Protein AF-0000000086845047 (afdb_homodimer)

Foldseek 3Di:
DDDDDLLVVLLCLLQVLLLVLLVVLLCCLPPVLVVLVVVLLQSLQSVLVVCVVCVVPSLVSLLSNLVSLVVNLVVQVVVVHDSVLSNQLSCLSNVLVVLCVPVVVVLSVLSNVVNVPSPDPPSSVCNVVSSNVNSVSSNVSSCSSVVSNVSSVVSVVRRD/DDDDDLLVVLLCLLQVLLLVLLVVLLCCLPPVLVVLVVVLLQSLQSVLVVCVVCVVPSLVSLLSNLVSLVVNLVVQVVVVHDSVLSNQLSCLSNVLVVLCVPVVVVLSVLSNVCNVPSPDPPSSVCNVVSSNVNSVSSNVSSCSSVVSNVSSVVSVVRRD

Organism: NCBI:txid72228

Radius of gyration: 20.81 Å; Cα contacts (8 Å, |Δi|>4): 484; chains: 2; bounding box: 44×62×43 Å

Secondary structure (DSSP, 8-state):
----SHHHHHHHHHHHHHHHHHHHHHHIIIIIHHHHHTSGGGHHHHHHHHHHHHHHHHHHHHHHHHHHHHHHHHHHHHTT---HHHHHHHHHHHTHHHHHHHHSHHHHHHHHHHHHTTT-GGGGGGHHHHHHHHHHHHHHHHHHHHHHHHHHHHHHHHH-/----SHHHHHHHHHHHHHHHHHHHHHHIIIIIHHHHHTSGGGHHHHHHHHHHHHHHHHHHHHHHHHHHHHHHHHHHHHTT---HHHHHHHHHHHTHHHHHHHHSHHHHHHHHHHHH-TTSGGGGGGHHHHHHHHHHHHHHHHHHHHHHHHHHHHHHHHH-

Sequence (320 aa):
MQFSGAPLIAVATGIVGSAWVSGALVSFSVVSVPAAKAVPQTTAQVWSELYARGSNMMPKVASVVALSYAYVAYSVSARGGSWAGFAAASASVLSIIPFTLTCMSSTNAALHKAAASASDAPHAASVPDLIDTWSRMNLARGLLPLVGTILGFSAFLNNAMQFSGAPLIAVATGIVGSAWVSGALVSFSVVSVPAAKAVPQTTAQVWSELYARGSNMMPKVASVVALSYAYVAYSVSARGGSWAGFAAASASVLSIIPFTLTCMSSTNAALHKAAASASDAPHAASVPDLIDTWSRMNLARGLLPLVGTILGFSAFLNNA

Solvent-accessible surface area (backbone atoms only — not comparable to full-atom values): 14800 Å² total; per-residue (Å²): 83,85,71,55,69,68,50,34,52,22,46,49,42,20,30,41,40,20,16,16,51,14,20,27,40,33,34,41,37,73,26,44,48,53,13,27,55,74,42,66,92,44,21,42,46,31,47,49,40,28,48,53,46,42,65,62,46,50,57,57,55,32,46,55,23,18,50,25,18,41,49,32,16,50,56,33,41,75,73,71,45,74,22,64,36,21,42,52,14,16,51,32,29,45,41,45,55,60,45,43,69,62,76,37,39,67,60,50,52,54,42,48,52,45,32,72,41,75,79,62,72,81,55,63,76,49,44,65,59,51,49,50,52,47,30,53,54,40,36,57,46,16,44,33,15,38,51,13,20,54,32,29,49,51,28,48,59,74,36,80,82,86,70,55,69,67,49,36,52,22,46,49,42,21,30,42,40,21,15,16,51,14,20,28,41,31,34,40,36,72,26,45,47,54,13,27,54,75,43,67,94,44,22,43,45,31,46,49,40,29,48,55,45,42,66,62,46,50,56,57,55,30,46,56,24,18,50,25,17,42,50,34,16,52,56,32,42,75,71,72,46,74,22,65,37,22,42,52,13,16,50,33,29,45,40,45,55,60,45,45,68,61,78,37,40,66,60,51,52,54,42,48,52,44,33,73,38,74,80,64,74,80,55,64,76,48,45,65,58,50,50,50,50,47,29,54,52,40,35,55,46,17,43,33,15,37,51,14,19,54,33,30,48,50,27,48,58,73,37,80

Nearest PDB structures (foldseek):
  8gl3-assembly1_A  TM=3.375E-01  e=2.628E+00  synthetic construct
  8k8j-assembly1_R  TM=4.129E-01  e=6.407E+00  Escherichia coli
  8gl3-assembly1_A  TM=3.374E-01  e=2.543E+00  synthetic construct
  8wu1-assembly1_R  TM=4.184E-01  e=6.790E+00  Homo sapiens

pLDDT: mean 94.83, std 9.66, range [47.97, 98.94]

Structure (mmCIF, N/CA/C/O backbone):
data_AF-0000000086845047-model_v1
#
loop_
_entity.id
_entity.type
_entity.pdbx_description
1 polymer 'Noranthrone monooxygenase'
#
loop_
_atom_site.group_PDB
_atom_site.id
_atom_site.type_symbol
_atom_site.label_atom_id
_atom_site.label_alt_id
_atom_site.label_comp_id
_atom_site.label_asym_id
_atom_site.label_entity_id
_atom_site.label_seq_id
_atom_site.pdbx_PDB_ins_code
_atom_site.Cartn_x
_atom_site.Cartn_y
_atom_site.Cartn_z
_atom_site.occupancy
_atom_site.B_iso_or_equiv
_atom_site.auth_seq_id
_atom_site.auth_comp_id
_atom_site.auth_asym_id
_atom_site.auth_atom_id
_atom_site.pdbx_PDB_model_num
ATOM 1 N N . MET A 1 1 ? 7.516 -27.672 -10.039 1 72.88 1 MET A N 1
ATOM 2 C CA . MET A 1 1 ? 7.555 -28.109 -8.641 1 72.88 1 MET A CA 1
ATOM 3 C C . MET A 1 1 ? 6.316 -27.625 -7.895 1 72.88 1 MET A C 1
ATOM 5 O O . MET A 1 1 ? 5.805 -26.547 -8.156 1 72.88 1 MET A O 1
ATOM 9 N N . GLN A 1 2 ? 5.805 -28.578 -7.105 1 80.81 2 GLN A N 1
ATOM 10 C CA . GLN A 1 2 ? 4.613 -28.203 -6.348 1 80.81 2 GLN A CA 1
ATOM 11 C C . GLN A 1 2 ? 4.988 -27.516 -5.035 1 80.81 2 GLN A C 1
ATOM 13 O O . GLN A 1 2 ? 5.723 -28.094 -4.223 1 80.81 2 GLN A O 1
ATOM 18 N N . PHE A 1 3 ? 4.691 -26.281 -4.922 1 89.62 3 PHE A N 1
ATOM 19 C CA . PHE A 1 3 ? 4.875 -25.594 -3.645 1 89.62 3 PHE A CA 1
ATOM 20 C C . PHE A 1 3 ? 3.818 -26.031 -2.641 1 89.62 3 PHE A C 1
ATOM 22 O O . PHE A 1 3 ? 2.627 -26.062 -2.955 1 89.62 3 PHE A O 1
ATOM 29 N N . SER A 1 4 ? 4.246 -26.531 -1.519 1 88.5 4 SER A N 1
ATOM 30 C CA . SER A 1 4 ? 3.326 -26.891 -0.44 1 88.5 4 SER A CA 1
ATOM 31 C C . SER A 1 4 ? 3.943 -26.609 0.926 1 88.5 4 SER A C 1
ATOM 33 O O . SER A 1 4 ? 5.156 -26.422 1.037 1 88.5 4 SER A O 1
ATOM 35 N N . GLY A 1 5 ? 3.041 -26.391 1.848 1 92.44 5 GLY A N 1
ATOM 36 C CA . GLY A 1 5 ? 3.541 -26.188 3.197 1 92.44 5 GLY A CA 1
ATOM 37 C C . GLY A 1 5 ? 4.258 -24.859 3.379 1 92.44 5 GLY A C 1
ATOM 38 O O . GLY A 1 5 ? 3.746 -23.812 2.979 1 92.44 5 GLY A O 1
ATOM 39 N N . ALA A 1 6 ? 5.398 -24.969 3.969 1 94.44 6 ALA A N 1
ATOM 40 C CA . ALA A 1 6 ? 6.16 -23.781 4.348 1 94.44 6 ALA A CA 1
ATOM 41 C C . ALA A 1 6 ? 6.621 -23 3.117 1 94.44 6 ALA A C 1
ATOM 43 O O . ALA A 1 6 ? 6.488 -21.781 3.061 1 94.44 6 ALA A O 1
ATOM 44 N N . PRO A 1 7 ? 7.062 -23.641 2.072 1 95.38 7 PRO A N 1
ATOM 45 C CA . PRO A 1 7 ? 7.496 -22.891 0.888 1 95.38 7 PRO A CA 1
ATOM 46 C C . PRO A 1 7 ? 6.352 -22.125 0.22 1 95.38 7 PRO A C 1
ATOM 48 O O . PRO A 1 7 ? 6.551 -21.031 -0.288 1 95.38 7 PRO A O 1
ATOM 51 N N . LEU A 1 8 ? 5.203 -22.703 0.253 1 95.88 8 LEU A N 1
ATOM 52 C CA . LEU A 1 8 ? 4.062 -22.016 -0.352 1 95.88 8 LEU A CA 1
ATOM 53 C C . LEU A 1 8 ? 3.682 -20.781 0.451 1 95.88 8 LEU A C 1
ATOM 55 O O . LEU A 1 8 ? 3.4 -19.719 -0.123 1 95.88 8 LEU A O 1
ATOM 59 N N . ILE A 1 9 ? 3.717 -20.922 1.716 1 97 9 ILE A N 1
ATOM 60 C CA . ILE A 1 9 ? 3.428 -19.797 2.592 1 97 9 ILE A CA 1
ATOM 61 C C . ILE A 1 9 ? 4.473 -18.703 2.383 1 97 9 ILE A C 1
ATOM 63 O O . ILE A 1 9 ? 4.137 -17.516 2.34 1 97 9 ILE A O 1
ATOM 67 N N . ALA A 1 10 ? 5.656 -19.125 2.256 1 98.12 10 ALA A N 1
ATOM 68 C CA . ALA A 1 10 ? 6.754 -18.188 2.064 1 98.12 10 ALA A CA 1
ATOM 69 C C . ALA A 1 10 ? 6.621 -17.453 0.732 1 98.12 10 ALA A C 1
ATOM 71 O O . ALA A 1 10 ? 6.836 -16.234 0.659 1 98.12 10 ALA A O 1
ATOM 72 N N . VAL A 1 11 ? 6.305 -18.141 -0.29 1 97.06 11 VAL A N 1
ATOM 73 C CA . VAL A 1 11 ? 6.16 -17.516 -1.598 1 97.06 11 VAL A CA 1
ATOM 74 C C . VAL A 1 11 ? 4.977 -16.547 -1.576 1 97.06 11 VAL A C 1
ATOM 76 O O . VAL A 1 11 ? 5.074 -15.43 -2.086 1 97.06 11 VAL A O 1
ATOM 79 N N . ALA A 1 12 ? 3.9 -16.938 -0.953 1 97.69 12 ALA A N 1
ATOM 80 C CA . ALA A 1 12 ? 2.732 -16.078 -0.826 1 97.69 12 ALA A CA 1
ATOM 81 C C . ALA A 1 12 ? 3.066 -14.82 -0.026 1 97.69 12 ALA A C 1
ATOM 83 O O . ALA A 1 12 ? 2.686 -13.711 -0.41 1 97.69 12 ALA A O 1
ATOM 84 N N . THR A 1 13 ? 3.773 -15.039 1.021 1 98.56 13 THR A N 1
ATOM 85 C CA . THR A 1 13 ? 4.195 -13.922 1.854 1 98.56 13 THR A CA 1
ATOM 86 C C . THR A 1 13 ? 5.082 -12.961 1.063 1 98.56 13 THR A C 1
ATOM 88 O O . THR A 1 13 ? 4.949 -11.742 1.186 1 98.56 13 THR A O 1
ATOM 91 N N . GLY A 1 14 ? 5.977 -13.516 0.303 1 98.81 14 GLY A N 1
ATOM 92 C CA . GLY A 1 14 ? 6.844 -12.695 -0.521 1 98.81 14 GLY A CA 1
ATOM 93 C C . GLY A 1 14 ? 6.086 -11.867 -1.544 1 98.81 14 GLY A C 1
ATOM 94 O O . GLY A 1 14 ? 6.246 -10.641 -1.602 1 98.81 14 GLY A O 1
ATOM 95 N N . ILE A 1 15 ? 5.223 -12.492 -2.273 1 98.69 15 ILE A N 1
ATOM 96 C CA . ILE A 1 15 ? 4.52 -11.844 -3.377 1 98.69 15 ILE A CA 1
ATOM 97 C C . ILE A 1 15 ? 3.523 -10.828 -2.828 1 98.69 15 ILE A C 1
ATOM 99 O O . ILE A 1 15 ? 3.531 -9.664 -3.229 1 98.69 15 ILE A O 1
ATOM 103 N N . VAL A 1 16 ? 2.732 -11.211 -1.87 1 98.69 16 VAL A N 1
ATOM 104 C CA . VAL A 1 16 ? 1.71 -10.344 -1.299 1 98.69 16 VAL A CA 1
ATOM 105 C C . VAL A 1 16 ? 2.371 -9.227 -0.496 1 98.69 16 VAL A C 1
ATOM 107 O O . VAL A 1 16 ? 1.994 -8.055 -0.617 1 98.69 16 VAL A O 1
ATOM 110 N N . GLY A 1 17 ? 3.346 -9.617 0.234 1 98.88 17 GLY A N 1
ATOM 111 C CA . GLY A 1 17 ? 4.008 -8.641 1.086 1 98.88 17 GLY A CA 1
ATOM 112 C C . GLY A 1 17 ? 4.738 -7.566 0.305 1 98.88 17 GLY A C 1
ATOM 113 O O . GLY A 1 17 ? 4.711 -6.391 0.683 1 98.88 17 GLY A O 1
ATOM 114 N N . SER A 1 18 ? 5.418 -7.957 -0.736 1 98.94 18 SER A N 1
ATOM 115 C CA . SER A 1 18 ? 6.164 -6.973 -1.512 1 98.94 18 SER A CA 1
ATOM 116 C C . SER A 1 18 ? 5.227 -6.023 -2.248 1 98.94 18 SER A C 1
ATOM 118 O O . SER A 1 18 ? 5.508 -4.828 -2.357 1 98.94 18 SER A O 1
ATOM 120 N N . ALA A 1 19 ? 4.125 -6.516 -2.732 1 98.94 19 ALA A N 1
ATOM 121 C CA . ALA A 1 19 ? 3.113 -5.645 -3.326 1 98.94 19 ALA A CA 1
ATOM 122 C C . ALA A 1 19 ? 2.521 -4.703 -2.283 1 98.94 19 ALA A C 1
ATOM 124 O O . ALA A 1 19 ? 2.295 -3.523 -2.561 1 98.94 19 ALA A O 1
ATOM 125 N N . TRP A 1 20 ? 2.271 -5.227 -1.099 1 98.94 20 TRP A N 1
ATOM 126 C CA . TRP A 1 20 ? 1.737 -4.441 0.01 1 98.94 20 TRP A CA 1
ATOM 127 C C . TRP A 1 20 ? 2.693 -3.318 0.391 1 98.94 20 TRP A C 1
ATOM 129 O O . TRP A 1 20 ? 2.279 -2.166 0.536 1 98.94 20 TRP A O 1
ATOM 139 N N . VAL A 1 21 ? 3.953 -3.682 0.492 1 98.94 21 VAL A N 1
ATOM 140 C CA . VAL A 1 21 ? 4.973 -2.695 0.835 1 98.94 21 VAL A CA 1
ATOM 141 C C . VAL A 1 21 ? 5.027 -1.613 -0.241 1 98.94 21 VAL A C 1
ATOM 143 O O . VAL A 1 21 ? 5.105 -0.422 0.071 1 98.94 21 VAL A O 1
ATOM 146 N N . SER A 1 22 ? 5.004 -2.01 -1.458 1 98.94 22 SER A N 1
ATOM 147 C CA . SER A 1 22 ? 5.004 -1.057 -2.564 1 98.94 22 SER A CA 1
ATOM 148 C C . SER A 1 22 ? 3.816 -0.105 -2.473 1 98.94 22 SER A C 1
ATOM 150 O O . SER A 1 22 ? 3.977 1.11 -2.602 1 98.94 22 SER A O 1
ATOM 152 N N . GLY A 1 23 ? 2.639 -0.639 -2.215 1 98.88 23 GLY A N 1
ATOM 153 C CA . GLY A 1 23 ? 1.454 0.197 -2.088 1 98.88 23 GLY A CA 1
ATOM 154 C C . GLY A 1 23 ? 1.57 1.232 -0.984 1 98.88 23 GLY A C 1
ATOM 155 O O . GLY A 1 23 ? 1.192 2.391 -1.172 1 98.88 23 GLY A O 1
ATOM 156 N N . ALA A 1 24 ? 2.061 0.76 0.095 1 98.81 24 ALA A N 1
ATOM 157 C CA . ALA A 1 24 ? 2.248 1.672 1.221 1 98.81 24 ALA A CA 1
ATOM 158 C C . ALA A 1 24 ? 3.217 2.795 0.863 1 98.81 24 ALA A C 1
ATOM 160 O O . ALA A 1 24 ? 2.893 3.975 1.017 1 98.81 24 ALA A O 1
ATOM 161 N N . LEU A 1 25 ? 4.344 2.451 0.338 1 98.88 25 LEU A N 1
ATOM 162 C CA . LEU A 1 25 ? 5.379 3.434 0.044 1 98.88 25 LEU A CA 1
ATOM 163 C C . LEU A 1 25 ? 4.926 4.391 -1.053 1 98.88 25 LEU A C 1
ATOM 165 O O . LEU A 1 25 ? 5.125 5.605 -0.945 1 98.88 25 LEU A O 1
ATOM 169 N N . VAL A 1 26 ? 4.355 3.895 -2.062 1 98.88 26 VAL A N 1
ATOM 170 C CA . VAL A 1 26 ? 3.91 4.727 -3.178 1 98.88 26 VAL A CA 1
ATOM 171 C C . VAL A 1 26 ? 2.818 5.68 -2.705 1 98.88 26 VAL A C 1
ATOM 173 O O . VAL A 1 26 ? 2.781 6.844 -3.115 1 98.88 26 VAL A O 1
ATOM 176 N N . SER A 1 27 ? 1.985 5.227 -1.814 1 98.75 27 SER A N 1
ATOM 177 C CA . SER A 1 27 ? 0.894 6.078 -1.351 1 98.75 27 SER A CA 1
ATOM 178 C C . SER A 1 27 ? 1.42 7.258 -0.541 1 98.75 27 SER A C 1
ATOM 180 O O . SER A 1 27 ? 0.805 8.328 -0.522 1 98.75 27 SER A O 1
ATOM 182 N N . PHE A 1 28 ? 2.541 7.09 0.117 1 98.75 28 PHE A N 1
ATOM 183 C CA . PHE A 1 28 ? 3.148 8.234 0.789 1 98.75 28 PHE A CA 1
ATOM 184 C C . PHE A 1 28 ? 3.426 9.359 -0.202 1 98.75 28 PHE A C 1
ATOM 186 O O . PHE A 1 28 ? 3.219 10.531 0.109 1 98.75 28 PHE A O 1
ATOM 193 N N . SER A 1 29 ? 3.879 9.008 -1.396 1 98.81 29 SER A N 1
ATOM 194 C CA . SER A 1 29 ? 4.277 9.992 -2.398 1 98.81 29 SER A CA 1
ATOM 195 C C . SER A 1 29 ? 3.059 10.586 -3.102 1 98.81 29 SER A C 1
ATOM 197 O O . SER A 1 29 ? 3.045 11.773 -3.428 1 98.81 29 SER A O 1
ATOM 199 N N . VAL A 1 30 ? 2.039 9.805 -3.262 1 98.5 30 VAL A N 1
ATOM 200 C CA . VAL A 1 30 ? 1.007 10.289 -4.172 1 98.5 30 VAL A CA 1
ATOM 201 C C . VAL A 1 30 ? -0.205 10.758 -3.373 1 98.5 30 VAL A C 1
ATOM 203 O O . VAL A 1 30 ? -1.071 11.461 -3.902 1 98.5 30 VAL A O 1
ATOM 206 N N . VAL A 1 31 ? -0.243 10.422 -2.127 1 98.69 31 VAL A N 1
ATOM 207 C CA . VAL A 1 31 ? -1.407 10.82 -1.342 1 98.69 31 VAL A CA 1
ATOM 208 C C . VAL A 1 31 ? -0.958 11.586 -0.101 1 98.69 31 VAL A C 1
ATOM 210 O O . VAL A 1 31 ? -1.264 12.773 0.048 1 98.69 31 VAL A O 1
ATOM 213 N N . SER A 1 32 ? -0.105 11.008 0.709 1 98.75 32 SER A N 1
ATOM 214 C CA . SER A 1 32 ? 0.156 11.516 2.051 1 98.75 32 SER A CA 1
ATOM 215 C C . SER A 1 32 ? 0.956 12.812 2.004 1 98.75 32 SER A C 1
ATOM 217 O O . SER A 1 32 ? 0.604 13.789 2.668 1 98.75 32 SER A O 1
ATOM 219 N N . VAL A 1 33 ? 1.973 12.781 1.22 1 98.31 33 VAL A N 1
ATOM 220 C CA . VAL A 1 33 ? 2.857 13.938 1.194 1 98.31 33 VAL A CA 1
ATOM 221 C C . VAL A 1 33 ? 2.16 15.109 0.496 1 98.31 33 VAL A C 1
ATOM 223 O O . VAL A 1 33 ? 2.217 16.25 0.966 1 98.31 33 VAL A O 1
ATOM 226 N N . PRO A 1 34 ? 1.45 14.883 -0.607 1 98.12 34 PRO A N 1
ATOM 227 C CA . PRO A 1 34 ? 0.666 15.984 -1.175 1 98.12 34 PRO A CA 1
ATOM 228 C C . PRO A 1 34 ? -0.391 16.516 -0.21 1 98.12 34 PRO A C 1
ATOM 230 O O . PRO A 1 34 ? -0.701 17.703 -0.224 1 98.12 34 PRO A O 1
ATOM 233 N N . ALA A 1 35 ? -0.96 15.688 0.599 1 98.31 35 ALA A N 1
ATOM 234 C CA . ALA A 1 35 ? -1.918 16.141 1.605 1 98.31 35 ALA A CA 1
ATOM 235 C C . ALA A 1 35 ? -1.257 17.078 2.607 1 98.31 35 ALA A C 1
ATOM 237 O O . ALA A 1 35 ? -1.829 18.109 2.969 1 98.31 35 ALA A O 1
ATOM 238 N N . ALA A 1 36 ? -0.073 16.75 3.027 1 97.19 36 ALA A N 1
ATOM 239 C CA . ALA A 1 36 ? 0.682 17.625 3.93 1 97.19 36 ALA A CA 1
ATOM 240 C C . ALA A 1 36 ? 1.029 18.938 3.254 1 97.19 36 ALA A C 1
ATOM 242 O O . ALA A 1 36 ? 0.926 20.016 3.869 1 97.19 36 ALA A O 1
ATOM 243 N N . LYS A 1 37 ? 1.405 18.891 2.016 1 96.69 37 LYS A N 1
ATOM 244 C CA . LYS A 1 37 ? 1.803 20.062 1.253 1 96.69 37 LYS A CA 1
ATOM 245 C C . LYS A 1 37 ? 0.635 21.031 1.088 1 96.69 37 LYS A C 1
ATOM 247 O O . LYS A 1 37 ? 0.834 22.25 1.015 1 96.69 37 LYS A O 1
ATOM 252 N N . ALA A 1 38 ? -0.547 20.531 1.096 1 96.75 38 ALA A N 1
ATOM 253 C CA . ALA A 1 38 ? -1.752 21.344 0.932 1 96.75 38 ALA A CA 1
ATOM 254 C C . ALA A 1 38 ? -2.018 22.188 2.172 1 96.75 38 ALA A C 1
ATOM 256 O O . ALA A 1 38 ? -2.844 23.109 2.143 1 96.75 38 ALA A O 1
ATOM 257 N N . VAL A 1 39 ? -1.321 21.875 3.242 1 94.94 39 VAL A N 1
ATOM 258 C CA . VAL A 1 39 ? -1.355 22.656 4.473 1 94.94 39 VAL A CA 1
ATOM 259 C C . VAL A 1 39 ? 0.033 23.219 4.766 1 94.94 39 VAL A C 1
ATOM 261 O O . VAL A 1 39 ? 0.742 22.719 5.641 1 94.94 39 VAL A O 1
ATOM 264 N N . PRO A 1 40 ? 0.406 24.312 4.195 1 93.5 40 PRO A N 1
ATOM 265 C CA . PRO A 1 40 ? 1.793 24.766 4.066 1 93.5 40 PRO A CA 1
ATOM 266 C C . PRO A 1 40 ? 2.438 25.078 5.418 1 93.5 40 PRO A C 1
ATOM 268 O O . PRO A 1 40 ? 3.639 24.859 5.598 1 93.5 40 PRO A O 1
ATOM 271 N N . GLN A 1 41 ? 1.714 25.5 6.387 1 90.12 41 GLN A N 1
ATOM 272 C CA . GLN A 1 41 ? 2.283 25.984 7.645 1 90.12 41 GLN A CA 1
ATOM 273 C C . GLN A 1 41 ? 2.916 24.828 8.43 1 90.12 41 GLN A C 1
ATOM 275 O O . GLN A 1 41 ? 3.77 25.062 9.289 1 90.12 41 GLN A O 1
ATOM 280 N N . THR A 1 42 ? 2.463 23.609 8.055 1 93.75 42 THR A N 1
ATOM 281 C CA . THR A 1 42 ? 2.943 22.5 8.867 1 93.75 42 THR A CA 1
ATOM 282 C C . THR A 1 42 ? 3.5 21.391 7.992 1 93.75 42 THR A C 1
ATOM 284 O O . THR A 1 42 ? 3.682 20.266 8.453 1 93.75 42 THR A O 1
ATOM 287 N N . THR A 1 43 ? 3.738 21.641 6.762 1 96.5 43 THR A N 1
ATOM 288 C CA . THR A 1 43 ? 4.145 20.609 5.812 1 96.5 43 THR A CA 1
ATOM 289 C C . THR A 1 43 ? 5.363 19.844 6.328 1 96.5 43 THR A C 1
ATOM 291 O O . THR A 1 43 ? 5.352 18.609 6.375 1 96.5 43 THR A O 1
ATOM 294 N N . ALA A 1 44 ? 6.395 20.516 6.719 1 96.56 44 ALA A N 1
ATOM 295 C CA . ALA A 1 44 ? 7.641 19.875 7.141 1 96.56 44 ALA A CA 1
ATOM 296 C C . ALA A 1 44 ? 7.43 19.047 8.406 1 96.56 44 ALA A C 1
ATOM 298 O O . ALA A 1 44 ? 8 17.969 8.555 1 96.56 44 ALA A O 1
ATOM 299 N N . GLN A 1 45 ? 6.648 19.562 9.281 1 96.62 45 GLN A N 1
ATOM 300 C CA . GLN A 1 45 ? 6.395 18.844 10.523 1 96.62 45 GLN A CA 1
ATOM 301 C C . GLN A 1 45 ? 5.609 17.562 10.273 1 96.62 45 GLN A C 1
ATOM 303 O O . GLN A 1 45 ? 5.938 16.5 10.82 1 96.62 45 GLN A O 1
ATOM 308 N N . VAL A 1 46 ? 4.586 17.688 9.477 1 97.56 46 VAL A N 1
ATOM 309 C CA . VAL A 1 46 ? 3.785 16.516 9.164 1 97.56 46 VAL A CA 1
ATOM 310 C C . VAL A 1 46 ? 4.641 15.484 8.422 1 97.56 46 VAL A C 1
ATOM 312 O O . VAL A 1 46 ? 4.578 14.289 8.703 1 97.56 46 VAL A O 1
ATOM 315 N N . TRP A 1 47 ? 5.422 15.969 7.484 1 98.12 47 TRP A N 1
ATOM 316 C CA . TRP A 1 47 ? 6.332 15.062 6.785 1 98.12 47 TRP A CA 1
ATOM 317 C C . TRP A 1 47 ? 7.27 14.367 7.766 1 98.12 47 TRP A C 1
ATOM 319 O O . TRP A 1 47 ? 7.496 13.164 7.668 1 98.12 47 TRP A O 1
ATOM 329 N N . SER A 1 48 ? 7.867 15.117 8.641 1 97.94 48 SER A N 1
ATOM 330 C CA . SER A 1 48 ? 8.82 14.547 9.586 1 97.94 48 SER A CA 1
ATOM 331 C C . SER A 1 48 ? 8.188 13.422 10.406 1 97.94 48 SER A C 1
ATOM 333 O O . SER A 1 48 ? 8.82 12.391 10.648 1 97.94 48 SER A O 1
ATOM 335 N N . GLU A 1 49 ? 6.949 13.625 10.805 1 98.44 49 GLU A N 1
ATOM 336 C CA . GLU A 1 49 ? 6.23 12.602 11.555 1 98.44 49 GLU A CA 1
ATOM 337 C C . GLU A 1 49 ? 5.906 11.398 10.672 1 98.44 49 GLU A C 1
ATOM 339 O O . GLU A 1 49 ? 6 10.25 11.117 1 98.44 49 GLU A O 1
ATOM 344 N N . LEU A 1 50 ? 5.488 11.641 9.461 1 98.69 50 LEU A N 1
ATOM 345 C CA . LEU A 1 50 ? 5.246 10.57 8.5 1 98.69 50 LEU A CA 1
ATOM 346 C C . LEU A 1 50 ? 6.508 9.734 8.281 1 98.69 50 LEU A C 1
ATOM 348 O O . LEU A 1 50 ? 6.457 8.508 8.32 1 98.69 50 LEU A O 1
ATOM 352 N N . TYR A 1 51 ? 7.621 10.453 8.031 1 98.5 51 TYR A N 1
ATOM 353 C CA . TYR A 1 51 ? 8.898 9.789 7.805 1 98.5 51 TYR A CA 1
ATOM 354 C C . TYR A 1 51 ? 9.305 8.945 9.008 1 98.5 51 TYR A C 1
ATOM 356 O O . TYR A 1 51 ? 9.781 7.82 8.859 1 98.5 51 TYR A O 1
ATOM 364 N N . ALA A 1 52 ? 9.203 9.477 10.195 1 98.19 52 ALA A N 1
ATOM 365 C CA . ALA A 1 52 ? 9.578 8.766 11.414 1 98.19 52 ALA A CA 1
ATOM 366 C C . ALA A 1 52 ? 8.82 7.449 11.539 1 98.19 52 ALA A C 1
ATOM 368 O O . ALA A 1 52 ? 9.406 6.406 11.828 1 98.19 52 ALA A O 1
ATOM 369 N N . ARG A 1 53 ? 7.625 7.434 11.305 1 98.31 53 ARG A N 1
ATOM 370 C CA . ARG A 1 53 ? 6.781 6.25 11.422 1 98.31 53 ARG A CA 1
ATOM 371 C C . ARG A 1 53 ? 7.039 5.277 10.281 1 98.31 53 ARG A C 1
ATOM 373 O O . ARG A 1 53 ? 7.137 4.066 10.5 1 98.31 53 ARG A O 1
ATOM 380 N N . GLY A 1 54 ? 7.113 5.844 9.07 1 97.94 54 GLY A N 1
ATOM 381 C CA . GLY A 1 54 ? 7.422 5.004 7.922 1 97.94 54 GLY A CA 1
ATOM 382 C C . GLY A 1 54 ? 8.773 4.324 8.023 1 97.94 54 GLY A C 1
ATOM 383 O O . GLY A 1 54 ? 8.906 3.135 7.738 1 97.94 54 GLY A O 1
ATOM 384 N N . SER A 1 55 ? 9.781 5.102 8.461 1 97.25 55 SER A N 1
ATOM 385 C CA . SER A 1 55 ? 11.141 4.578 8.57 1 97.25 55 SER A CA 1
ATOM 386 C C . SER A 1 55 ? 11.25 3.561 9.703 1 97.25 55 SER A C 1
ATOM 388 O O . SER A 1 55 ? 12.141 2.707 9.695 1 97.25 55 SER A O 1
ATOM 390 N N . ASN A 1 56 ? 10.391 3.645 10.648 1 97.56 56 ASN A N 1
ATOM 391 C CA . ASN A 1 56 ? 10.352 2.648 11.719 1 97.56 56 ASN A CA 1
ATOM 392 C C . ASN A 1 56 ? 9.641 1.375 11.266 1 97.56 56 ASN A C 1
ATOM 394 O O . ASN A 1 56 ? 10.055 0.271 11.625 1 97.56 56 ASN A O 1
ATOM 398 N N . MET A 1 57 ? 8.633 1.438 10.469 1 98.06 57 MET A N 1
ATOM 399 C CA . MET A 1 57 ? 7.746 0.318 10.172 1 98.06 57 MET A CA 1
ATOM 400 C C . MET A 1 57 ? 8.172 -0.389 8.891 1 98.06 57 MET A C 1
ATOM 402 O O . MET A 1 57 ? 8.281 -1.616 8.859 1 98.06 57 MET A O 1
ATOM 406 N N . MET A 1 58 ? 8.398 0.328 7.832 1 98.25 58 MET A N 1
ATOM 407 C CA . MET A 1 58 ? 8.492 -0.258 6.496 1 98.25 58 MET A CA 1
ATOM 408 C C . MET A 1 58 ? 9.734 -1.137 6.375 1 98.25 58 MET A C 1
ATOM 410 O O . MET A 1 58 ? 9.68 -2.209 5.766 1 98.25 58 MET A O 1
ATOM 414 N N . PRO A 1 59 ? 10.945 -0.754 6.988 1 98.19 59 PRO A N 1
ATOM 415 C CA . PRO A 1 59 ? 12.094 -1.662 6.91 1 98.19 59 PRO A CA 1
ATOM 416 C C . PRO A 1 59 ? 11.836 -2.994 7.609 1 98.19 59 PRO A C 1
ATOM 418 O O . PRO A 1 59 ? 12.312 -4.039 7.152 1 98.19 59 PRO A O 1
ATOM 421 N N . LYS A 1 60 ? 11.18 -3 8.727 1 98.5 60 LYS A N 1
ATOM 422 C CA . LYS A 1 60 ? 10.844 -4.238 9.422 1 98.5 60 LYS A CA 1
ATOM 423 C C . LYS A 1 60 ? 9.953 -5.133 8.562 1 98.5 60 LYS A C 1
ATOM 425 O O . LYS A 1 60 ? 10.211 -6.332 8.438 1 98.5 60 LYS A O 1
ATOM 430 N N . VAL A 1 61 ? 8.898 -4.559 7.992 1 98.75 61 VAL A N 1
ATOM 431 C CA . VAL A 1 61 ? 8 -5.32 7.129 1 98.75 61 VAL A CA 1
ATOM 432 C C . VAL A 1 61 ? 8.766 -5.832 5.91 1 98.75 61 VAL A C 1
ATOM 434 O O . VAL A 1 61 ? 8.648 -7.008 5.551 1 98.75 61 VAL A O 1
ATOM 437 N N . ALA A 1 62 ? 9.523 -4.938 5.305 1 98.88 62 ALA A N 1
ATOM 438 C CA . ALA A 1 62 ? 10.305 -5.316 4.133 1 98.88 62 ALA A CA 1
ATOM 439 C C . ALA A 1 62 ? 11.258 -6.465 4.457 1 98.88 62 ALA A C 1
ATOM 441 O O . ALA A 1 62 ? 11.484 -7.344 3.623 1 98.88 62 ALA A O 1
ATOM 442 N N . SER A 1 63 ? 11.859 -6.449 5.578 1 98.81 63 SER A N 1
ATOM 443 C CA . SER A 1 63 ? 12.797 -7.496 5.973 1 98.81 63 SER A CA 1
ATOM 444 C C . SER A 1 63 ? 12.094 -8.844 6.086 1 98.81 63 SER A C 1
ATOM 446 O O . SER A 1 63 ? 12.633 -9.867 5.648 1 98.81 63 SER A O 1
ATOM 448 N N . VAL A 1 64 ? 10.922 -8.859 6.695 1 98.75 64 VAL A N 1
ATOM 449 C CA . VAL A 1 64 ? 10.164 -10.102 6.797 1 98.75 64 VAL A CA 1
ATOM 450 C C . VAL A 1 64 ? 9.852 -10.633 5.402 1 98.75 64 VAL A C 1
ATOM 452 O O . VAL A 1 64 ? 9.984 -11.828 5.141 1 98.75 64 VAL A O 1
ATOM 455 N N . VAL A 1 65 ? 9.461 -9.781 4.508 1 98.88 65 VAL A N 1
ATOM 456 C CA . VAL A 1 65 ? 9.133 -10.141 3.131 1 98.88 65 VAL A CA 1
ATOM 457 C C . VAL A 1 65 ? 10.375 -10.68 2.426 1 98.88 65 VAL A C 1
ATOM 459 O O . VAL A 1 65 ? 10.336 -11.742 1.799 1 98.88 65 VAL A O 1
ATOM 462 N N . ALA A 1 66 ? 11.453 -9.938 2.547 1 98.88 66 ALA A N 1
ATOM 463 C CA . ALA A 1 66 ? 12.703 -10.344 1.902 1 98.88 66 ALA A CA 1
ATOM 464 C C . ALA A 1 66 ? 13.18 -11.695 2.42 1 98.88 66 ALA A C 1
ATOM 466 O O . ALA A 1 66 ? 13.648 -12.531 1.647 1 98.88 66 ALA A O 1
ATOM 467 N N . LEU A 1 67 ? 13.086 -11.906 3.682 1 98.81 67 LEU A N 1
ATOM 468 C CA . LEU A 1 67 ? 13.5 -13.172 4.273 1 98.81 67 LEU A CA 1
ATOM 469 C C . LEU A 1 67 ? 12.625 -14.32 3.768 1 98.81 67 LEU A C 1
ATOM 471 O O . LEU A 1 67 ? 13.109 -15.445 3.605 1 98.81 67 LEU A O 1
ATOM 475 N N . SER A 1 68 ? 11.352 -14.055 3.59 1 98.81 68 SER A N 1
ATOM 476 C CA . SER A 1 68 ? 10.477 -15.062 3.014 1 98.81 68 SER A CA 1
ATOM 477 C C . SER A 1 68 ? 10.945 -15.484 1.627 1 98.81 68 SER A C 1
ATOM 479 O O . SER A 1 68 ? 11.031 -16.672 1.326 1 98.81 68 SER A O 1
ATOM 481 N N . TYR A 1 69 ? 11.281 -14.508 0.798 1 98.81 69 TYR A N 1
ATOM 482 C CA . TYR A 1 69 ? 11.805 -14.812 -0.528 1 98.81 69 TYR A CA 1
ATOM 483 C C . TYR A 1 69 ? 13.125 -15.57 -0.43 1 98.81 69 TYR A C 1
ATOM 485 O O . TYR A 1 69 ? 13.375 -16.5 -1.213 1 98.81 69 TYR A O 1
ATOM 493 N N . ALA A 1 70 ? 13.953 -15.148 0.44 1 98.81 70 ALA A N 1
ATOM 494 C CA . ALA A 1 70 ? 15.242 -15.828 0.613 1 98.81 70 ALA A CA 1
ATOM 495 C C . ALA A 1 70 ? 15.047 -17.281 1.008 1 98.81 70 ALA A C 1
ATOM 497 O O . ALA A 1 70 ? 15.758 -18.172 0.524 1 98.81 70 ALA A O 1
ATOM 498 N N . TYR A 1 71 ? 14.141 -17.516 1.892 1 98.62 71 TYR A N 1
ATOM 499 C CA . TYR A 1 71 ? 13.828 -18.875 2.295 1 98.62 71 TYR A CA 1
ATOM 500 C C . TYR A 1 71 ? 13.352 -19.703 1.104 1 98.62 71 TYR A C 1
ATOM 502 O O . TYR A 1 71 ? 13.75 -20.859 0.948 1 98.62 71 TYR A O 1
ATOM 510 N N . VAL A 1 72 ? 12.5 -19.125 0.316 1 98.19 72 VAL A N 1
ATOM 511 C CA . VAL A 1 72 ? 12.016 -19.844 -0.864 1 98.19 72 VAL A CA 1
ATOM 512 C C . VAL A 1 72 ? 13.188 -20.141 -1.803 1 98.19 72 VAL A C 1
ATOM 514 O O . VAL A 1 72 ? 13.266 -21.234 -2.373 1 98.19 72 VAL A O 1
ATOM 517 N N . ALA A 1 73 ? 13.977 -19.141 -1.99 1 98.31 73 ALA A N 1
ATOM 518 C CA . ALA A 1 73 ? 15.148 -19.359 -2.838 1 98.31 73 ALA A CA 1
ATOM 519 C C . ALA A 1 73 ? 15.977 -20.547 -2.352 1 98.31 73 ALA A C 1
ATOM 521 O O . ALA A 1 73 ? 16.375 -21.406 -3.145 1 98.31 73 ALA A O 1
ATOM 522 N N . TYR A 1 74 ? 16.203 -20.594 -1.134 1 97.81 74 TYR A N 1
ATOM 523 C CA . TYR A 1 74 ? 16.953 -21.688 -0.531 1 97.81 74 TYR A CA 1
ATOM 524 C C . TYR A 1 74 ? 16.234 -23.016 -0.741 1 97.81 74 TYR A C 1
ATOM 526 O O . TYR A 1 74 ? 16.859 -24 -1.164 1 97.81 74 TYR A O 1
ATOM 534 N N . SER A 1 75 ? 15 -23.078 -0.439 1 96.75 75 SER A N 1
ATOM 535 C CA . SER A 1 75 ? 14.211 -24.297 -0.547 1 96.75 75 SER A CA 1
ATOM 536 C C . SER A 1 75 ? 14.172 -24.812 -1.982 1 96.75 75 SER A C 1
ATOM 538 O O . SER A 1 75 ? 14.289 -26.016 -2.221 1 96.75 75 SER A O 1
ATOM 540 N N . VAL A 1 76 ? 13.984 -23.938 -2.869 1 96.69 76 VAL A N 1
ATOM 541 C CA . VAL A 1 76 ? 13.898 -24.281 -4.281 1 96.69 76 VAL A CA 1
ATOM 542 C C . VAL A 1 76 ? 15.273 -24.75 -4.777 1 96.69 76 VAL A C 1
ATOM 544 O O . VAL A 1 76 ? 15.367 -25.719 -5.531 1 96.69 76 VAL A O 1
ATOM 547 N N . SER A 1 77 ? 16.234 -24.094 -4.379 1 96.75 77 SER A N 1
ATOM 548 C CA . SER A 1 77 ? 17.594 -24.484 -4.742 1 96.75 77 SER A CA 1
ATOM 549 C C . SER A 1 77 ? 17.891 -25.906 -4.25 1 96.75 77 SER A C 1
ATOM 551 O O . SER A 1 77 ? 18.469 -26.703 -4.98 1 96.75 77 SER A O 1
ATOM 553 N N . ALA A 1 78 ? 17.516 -26.203 -3.105 1 95.56 78 ALA A N 1
ATOM 554 C CA . ALA A 1 78 ? 17.766 -27.516 -2.504 1 95.56 78 ALA A CA 1
ATOM 555 C C . ALA A 1 78 ? 17.047 -28.625 -3.281 1 95.56 78 ALA A C 1
ATOM 557 O O . ALA A 1 78 ? 17.453 -29.781 -3.252 1 95.56 78 ALA A O 1
ATOM 558 N N . ARG A 1 79 ? 16.062 -28.297 -3.971 1 93.88 79 ARG A N 1
ATOM 559 C CA . ARG A 1 79 ? 15.266 -29.266 -4.719 1 93.88 79 ARG A CA 1
ATOM 560 C C . ARG A 1 79 ? 15.625 -29.234 -6.199 1 93.88 79 ARG A C 1
ATOM 562 O O . ARG A 1 79 ? 14.977 -29.906 -7.016 1 93.88 79 ARG A O 1
ATOM 569 N N . GLY A 1 80 ? 16.609 -28.406 -6.531 1 94.44 80 GLY A N 1
ATOM 570 C CA . GLY A 1 80 ? 17.125 -28.375 -7.891 1 94.44 80 GLY A CA 1
ATOM 571 C C . GLY A 1 80 ? 16.344 -27.438 -8.805 1 94.44 80 GLY A C 1
ATOM 572 O O . GLY A 1 80 ? 16.453 -27.516 -10.023 1 94.44 80 GLY A O 1
ATOM 573 N N . GLY A 1 81 ? 15.562 -26.594 -8.148 1 95.19 81 GLY A N 1
ATOM 574 C CA . GLY A 1 81 ? 14.773 -25.672 -8.945 1 95.19 81 GLY A CA 1
ATOM 575 C C . GLY A 1 81 ? 15.492 -24.375 -9.234 1 95.19 81 GLY A C 1
ATOM 576 O O . GLY A 1 81 ? 16.656 -24.203 -8.875 1 95.19 81 GLY A O 1
ATOM 577 N N . SER A 1 82 ? 14.75 -23.469 -9.969 1 96.5 82 SER A N 1
ATOM 578 C CA . SER A 1 82 ? 15.289 -22.172 -10.336 1 96.5 82 SER A CA 1
ATOM 579 C C . SER A 1 82 ? 15.102 -21.156 -9.219 1 96.5 82 SER A C 1
ATOM 581 O O . SER A 1 82 ? 14.039 -20.531 -9.109 1 96.5 82 SER A O 1
ATOM 583 N N . TRP A 1 83 ? 16.094 -20.906 -8.492 1 97.25 83 TRP A N 1
ATOM 584 C CA . TRP A 1 83 ? 16 -20.156 -7.242 1 97.25 83 TRP A CA 1
ATOM 585 C C . TRP A 1 83 ? 16.344 -18.688 -7.461 1 97.25 83 TRP A C 1
ATOM 587 O O . TRP A 1 83 ? 16.016 -17.844 -6.633 1 97.25 83 TRP A O 1
ATOM 597 N N . ALA A 1 84 ? 16.984 -18.297 -8.547 1 98.38 84 ALA A N 1
ATOM 598 C CA . ALA A 1 84 ? 17.594 -16.969 -8.758 1 98.38 84 ALA A CA 1
ATOM 599 C C . ALA A 1 84 ? 16.531 -15.883 -8.75 1 98.38 84 ALA A C 1
ATOM 601 O O . ALA A 1 84 ? 16.781 -14.773 -8.281 1 98.38 84 ALA A O 1
ATOM 602 N N . GLY A 1 85 ? 15.391 -16.141 -9.328 1 98.5 85 GLY A N 1
ATOM 603 C CA . GLY A 1 85 ? 14.312 -15.172 -9.336 1 98.5 85 GLY A CA 1
ATOM 604 C C . GLY A 1 85 ? 1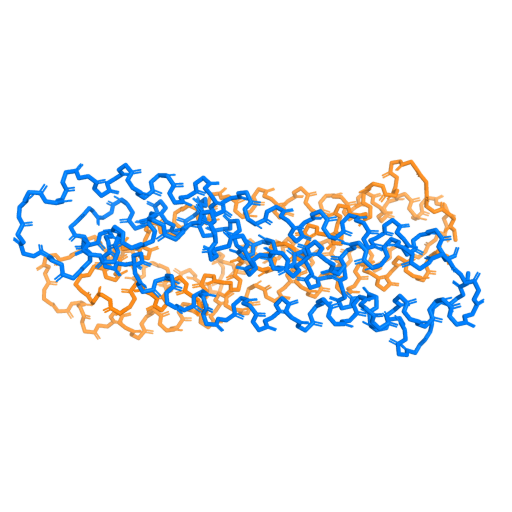3.859 -14.773 -7.941 1 98.5 85 GLY A C 1
ATOM 605 O O . GLY A 1 85 ? 13.562 -13.602 -7.695 1 98.5 85 GLY A O 1
ATOM 606 N N . PHE A 1 86 ? 13.797 -15.742 -7.039 1 98.75 86 PHE A N 1
ATOM 607 C CA . PHE A 1 86 ? 13.406 -15.461 -5.66 1 98.75 86 PHE A CA 1
ATOM 608 C C . PHE A 1 86 ? 14.492 -14.656 -4.945 1 98.75 86 PHE A C 1
ATOM 610 O O . PHE A 1 86 ? 14.188 -13.766 -4.148 1 98.75 86 PHE A O 1
ATOM 617 N N . ALA A 1 87 ? 15.719 -14.953 -5.211 1 98.88 87 ALA A N 1
ATOM 618 C CA . ALA A 1 87 ? 16.828 -14.203 -4.621 1 98.88 87 ALA A CA 1
ATOM 619 C C . ALA A 1 87 ? 16.828 -12.758 -5.102 1 98.88 87 ALA A C 1
ATOM 621 O O . ALA A 1 87 ? 17.047 -11.836 -4.312 1 98.88 87 ALA A O 1
ATOM 622 N N . ALA A 1 88 ? 16.609 -12.57 -6.352 1 98.94 88 ALA A N 1
ATOM 623 C CA . ALA A 1 88 ? 16.531 -11.219 -6.914 1 98.94 88 ALA A CA 1
ATOM 624 C C . ALA A 1 88 ? 15.367 -10.445 -6.316 1 98.94 88 ALA A C 1
ATOM 626 O O . ALA A 1 88 ? 15.484 -9.242 -6.043 1 98.94 88 ALA A O 1
ATOM 627 N N . ALA A 1 89 ? 14.219 -11.133 -6.168 1 98.94 89 ALA A N 1
ATOM 628 C CA . ALA A 1 89 ? 13.062 -10.5 -5.535 1 98.94 89 ALA A CA 1
ATOM 629 C C . ALA A 1 89 ? 13.391 -10.07 -4.109 1 98.94 89 ALA A C 1
ATOM 631 O O . ALA A 1 89 ? 13.062 -8.953 -3.699 1 98.94 89 ALA A O 1
ATOM 632 N N . SER A 1 90 ? 14.023 -10.938 -3.408 1 98.94 90 SER A N 1
ATOM 633 C CA . SER A 1 90 ? 14.445 -10.641 -2.043 1 98.94 90 SER A CA 1
ATOM 634 C C . SER A 1 90 ? 15.328 -9.398 -1.997 1 98.94 90 SER A C 1
ATOM 636 O O . SER A 1 90 ? 15.086 -8.484 -1.202 1 98.94 90 SER A O 1
ATOM 638 N N . ALA A 1 91 ? 16.297 -9.359 -2.854 1 98.94 91 ALA A N 1
ATOM 639 C CA . ALA A 1 91 ? 17.219 -8.234 -2.906 1 98.94 91 ALA A CA 1
ATOM 640 C C . ALA A 1 91 ? 16.5 -6.938 -3.275 1 98.94 91 ALA A C 1
ATOM 642 O O . ALA A 1 91 ? 16.797 -5.875 -2.725 1 98.94 91 ALA A O 1
ATOM 643 N N . SER A 1 92 ? 15.609 -7.082 -4.199 1 98.94 92 SER A N 1
ATOM 644 C CA . SER A 1 92 ? 14.852 -5.914 -4.637 1 98.94 92 SER A CA 1
ATOM 645 C C . SER A 1 92 ? 14.039 -5.316 -3.492 1 98.94 92 SER A C 1
ATOM 647 O O . SER A 1 92 ? 14.047 -4.102 -3.287 1 98.94 92 SER A O 1
ATOM 649 N N . VAL A 1 93 ? 13.383 -6.141 -2.705 1 98.94 93 VAL A N 1
ATOM 650 C CA . VAL A 1 93 ? 12.562 -5.672 -1.59 1 98.94 93 VAL A CA 1
ATOM 651 C C . VAL A 1 93 ? 13.461 -5.039 -0.527 1 98.94 93 VAL A C 1
ATOM 653 O O . VAL A 1 93 ? 13.172 -3.949 -0.03 1 98.94 93 VAL A O 1
ATOM 656 N N . LEU A 1 94 ? 14.539 -5.613 -0.249 1 98.75 94 LEU A N 1
ATOM 657 C CA . LEU A 1 94 ? 15.414 -5.172 0.831 1 98.75 94 LEU A CA 1
ATOM 658 C C . LEU A 1 94 ? 16.172 -3.9 0.438 1 98.75 94 LEU A C 1
ATOM 660 O O . LEU A 1 94 ? 16.703 -3.205 1.298 1 98.75 94 LEU A O 1
ATOM 664 N N . SER A 1 95 ? 16.219 -3.605 -0.815 1 98.81 95 SER A N 1
ATOM 665 C CA . SER A 1 95 ? 17.016 -2.488 -1.312 1 98.81 95 SER A CA 1
ATOM 666 C C . SER A 1 95 ? 16.406 -1.151 -0.886 1 98.81 95 SER A C 1
ATOM 668 O O . SER A 1 95 ? 17.062 -0.109 -1.007 1 98.81 95 SER A O 1
ATOM 670 N N . ILE A 1 96 ? 15.211 -1.189 -0.336 1 98.81 96 ILE A N 1
ATOM 671 C CA . ILE A 1 96 ? 14.625 0.074 0.096 1 98.81 96 ILE A CA 1
ATOM 672 C C . ILE A 1 96 ? 15.477 0.683 1.21 1 98.81 96 ILE A C 1
ATOM 674 O O . ILE A 1 96 ? 15.531 1.906 1.355 1 98.81 96 ILE A O 1
ATOM 678 N N . ILE A 1 97 ? 16.141 -0.135 1.961 1 98.62 97 ILE A N 1
ATOM 679 C CA . ILE A 1 97 ? 16.922 0.304 3.111 1 98.62 97 ILE A CA 1
ATOM 680 C C . ILE A 1 97 ? 18.156 1.062 2.637 1 98.62 97 ILE A C 1
ATOM 682 O O . ILE A 1 97 ? 18.312 2.25 2.928 1 98.62 97 ILE A O 1
ATOM 686 N N . PRO A 1 98 ? 19 0.421 1.82 1 98.5 98 PRO A N 1
ATOM 687 C CA . PRO A 1 98 ? 20.156 1.188 1.354 1 98.5 98 PRO A CA 1
ATOM 688 C C . PRO A 1 98 ? 19.766 2.336 0.426 1 98.5 98 PRO A C 1
ATOM 690 O O . PRO A 1 98 ? 20.453 3.367 0.395 1 98.5 98 PRO A O 1
ATOM 693 N N . PHE A 1 99 ? 18.703 2.217 -0.343 1 98.75 99 PHE A N 1
ATOM 694 C CA . PHE A 1 99 ? 18.219 3.32 -1.164 1 98.75 99 PHE A CA 1
ATOM 695 C C . PHE A 1 99 ? 17.969 4.559 -0.312 1 98.75 99 PHE A C 1
ATOM 697 O O . PHE A 1 99 ? 18.359 5.664 -0.684 1 98.75 99 PHE A O 1
ATOM 704 N N . THR A 1 100 ? 17.312 4.371 0.808 1 98.44 100 THR A N 1
ATOM 705 C CA . THR A 1 100 ? 16.984 5.477 1.704 1 98.44 100 THR A CA 1
ATOM 706 C C . THR A 1 100 ? 18.266 6.094 2.281 1 98.44 100 THR A C 1
ATOM 708 O O . THR A 1 100 ? 18.406 7.32 2.297 1 98.44 100 THR A O 1
ATOM 711 N N . LEU A 1 101 ? 19.188 5.293 2.719 1 97.75 101 LEU A N 1
ATOM 712 C CA . LEU A 1 101 ? 20.391 5.738 3.42 1 97.75 101 LEU A CA 1
ATOM 713 C C . LEU A 1 101 ? 21.359 6.414 2.459 1 97.75 101 LEU A C 1
ATOM 715 O O . LEU A 1 101 ? 22.234 7.168 2.885 1 97.75 101 LEU A O 1
ATOM 719 N N . THR A 1 102 ? 21.203 6.148 1.158 1 97.5 102 THR A N 1
ATOM 720 C CA . THR A 1 102 ? 22.172 6.691 0.21 1 97.5 102 THR A CA 1
ATOM 721 C C . THR A 1 102 ? 21.531 7.75 -0.678 1 97.5 102 THR A C 1
ATOM 723 O O . THR A 1 102 ? 21.906 8.922 -0.634 1 97.5 102 THR A O 1
ATOM 726 N N . CYS A 1 103 ? 20.422 7.461 -1.284 1 97.75 103 CYS A N 1
ATOM 727 C CA . CYS A 1 103 ? 19.828 8.344 -2.277 1 97.75 103 CYS A CA 1
ATOM 728 C C . CYS A 1 103 ? 19.016 9.445 -1.608 1 97.75 103 CYS A C 1
ATOM 730 O O . CYS A 1 103 ? 18.891 10.547 -2.148 1 97.75 103 CYS A O 1
ATOM 732 N N . MET A 1 104 ? 18.531 9.195 -0.366 1 98.31 104 MET A N 1
ATOM 733 C CA . MET A 1 104 ? 17.547 10.117 0.192 1 98.31 104 MET A CA 1
ATOM 734 C C . MET A 1 104 ? 18.125 10.867 1.387 1 98.31 104 MET A C 1
ATOM 736 O O . MET A 1 104 ? 17.469 11.75 1.95 1 98.31 104 MET A O 1
ATOM 740 N N . SER A 1 105 ? 19.312 10.609 1.732 1 97.5 105 SER A N 1
ATOM 741 C CA . SER A 1 105 ? 19.875 11.07 2.996 1 97.5 105 SER A CA 1
ATOM 742 C C . SER A 1 105 ? 19.938 12.594 3.043 1 97.5 105 SER A C 1
ATOM 744 O O . SER A 1 105 ? 19.562 13.211 4.043 1 97.5 105 SER A O 1
ATOM 746 N N . SER A 1 106 ? 20.375 13.266 1.991 1 97.31 106 SER A N 1
ATOM 747 C CA . SER A 1 106 ? 20.531 14.719 1.986 1 97.31 106 SER A CA 1
ATOM 748 C C . SER A 1 106 ? 19.172 15.422 2.031 1 97.31 106 SER A C 1
ATOM 750 O O . SER A 1 106 ? 18.984 16.375 2.783 1 97.31 106 SER A O 1
ATOM 752 N N . THR A 1 107 ? 18.266 14.945 1.253 1 97.56 107 THR A N 1
ATOM 753 C CA . THR A 1 107 ? 16.922 15.523 1.239 1 97.56 107 THR A CA 1
ATOM 754 C C . THR A 1 107 ? 16.234 15.328 2.588 1 97.56 107 THR A C 1
ATOM 756 O O . THR A 1 107 ? 15.609 16.25 3.109 1 97.56 107 THR A O 1
ATOM 759 N N . ASN A 1 108 ? 16.375 14.148 3.156 1 97.75 108 ASN A N 1
ATOM 760 C CA . ASN A 1 108 ? 15.805 13.883 4.473 1 97.75 108 ASN A CA 1
ATOM 761 C C . ASN A 1 108 ? 16.375 14.82 5.531 1 97.75 108 ASN A C 1
ATOM 763 O O . ASN A 1 108 ? 15.641 15.359 6.355 1 97.75 108 ASN A O 1
ATOM 767 N N . ALA A 1 109 ? 17.641 15.023 5.516 1 96.56 109 ALA A N 1
ATOM 768 C CA . ALA A 1 109 ? 18.297 15.906 6.477 1 96.56 109 ALA A CA 1
ATOM 769 C C . ALA A 1 109 ? 17.781 17.328 6.348 1 96.56 109 ALA A C 1
ATOM 771 O O . ALA A 1 109 ? 17.516 18 7.355 1 96.56 109 ALA A O 1
ATOM 772 N N . ALA A 1 110 ? 17.625 17.797 5.145 1 95.75 110 ALA A N 1
ATOM 773 C CA . ALA A 1 110 ? 17.156 19.156 4.906 1 95.75 110 ALA A CA 1
ATOM 774 C C . ALA A 1 110 ? 15.711 19.328 5.395 1 95.75 110 ALA A C 1
ATOM 776 O O . ALA A 1 110 ? 15.367 20.344 5.98 1 95.75 110 ALA A O 1
ATOM 777 N N . LEU A 1 111 ? 14.938 18.359 5.23 1 96.44 111 LEU A N 1
ATOM 778 C CA . LEU A 1 111 ? 13.547 18.422 5.652 1 96.44 111 LEU A CA 1
ATOM 779 C C . LEU A 1 111 ? 13.43 18.344 7.172 1 96.44 111 LEU A C 1
ATOM 781 O O . LEU A 1 111 ? 12.594 19.031 7.766 1 96.44 111 LEU A O 1
ATOM 785 N N . HIS A 1 112 ? 14.273 17.562 7.781 1 96.06 112 HIS A N 1
ATOM 786 C CA . HIS A 1 112 ? 14.266 17.5 9.234 1 96.06 112 HIS A CA 1
ATOM 787 C C . HIS A 1 112 ? 14.688 18.844 9.844 1 96.06 112 HIS A C 1
ATOM 789 O O . HIS A 1 112 ? 14.133 19.266 10.867 1 96.06 112 HIS A O 1
ATOM 795 N N . LYS A 1 113 ? 15.625 19.438 9.203 1 93.94 113 LYS A N 1
ATOM 796 C CA . LYS A 1 113 ? 16.031 20.766 9.664 1 93.94 113 LYS A CA 1
ATOM 797 C C . LYS A 1 113 ? 14.883 21.766 9.531 1 93.94 113 LYS A C 1
ATOM 799 O O . LYS A 1 113 ? 14.648 22.562 10.438 1 93.94 113 LYS A O 1
ATOM 804 N N . ALA A 1 114 ? 14.188 21.656 8.438 1 92.25 114 ALA A N 1
ATOM 805 C CA . ALA A 1 114 ? 13.039 22.531 8.219 1 92.25 114 ALA A CA 1
ATOM 806 C C . ALA A 1 114 ? 11.945 22.266 9.25 1 92.25 114 ALA A C 1
ATOM 808 O O . ALA A 1 114 ? 11.289 23.203 9.719 1 92.25 114 ALA A O 1
ATOM 809 N N . ALA A 1 115 ? 11.727 21.125 9.602 1 93.56 115 ALA A N 1
ATOM 810 C CA . ALA A 1 115 ? 10.688 20.75 10.562 1 93.56 115 ALA A CA 1
ATOM 811 C C . ALA A 1 115 ? 11.039 21.234 11.969 1 93.56 115 ALA A C 1
ATOM 813 O O . ALA A 1 115 ? 10.148 21.578 12.75 1 93.56 115 ALA A O 1
ATOM 814 N N . ALA A 1 116 ? 12.258 21.234 12.273 1 91.38 116 ALA A N 1
ATOM 815 C CA . ALA A 1 116 ? 12.719 21.656 13.594 1 91.38 116 ALA A CA 1
ATOM 816 C C . ALA A 1 116 ? 12.688 23.172 13.727 1 91.38 116 ALA A C 1
ATOM 818 O O . ALA A 1 116 ? 12.531 23.703 14.828 1 91.38 116 ALA A O 1
ATOM 819 N N . SER A 1 117 ? 12.844 23.844 12.578 1 77 117 SER A N 1
ATOM 820 C CA . SER A 1 117 ? 12.969 25.297 12.594 1 77 117 SER A CA 1
ATOM 821 C C . SER A 1 117 ? 11.602 25.969 12.492 1 77 117 SER A C 1
ATOM 823 O O . SER A 1 117 ? 11.508 27.203 12.469 1 77 117 SER A O 1
ATOM 825 N N . ALA A 1 118 ? 10.383 25.344 12.664 1 58.78 118 ALA A N 1
ATOM 826 C CA . ALA A 1 118 ? 9.07 25.953 12.469 1 58.78 118 ALA A CA 1
ATOM 827 C C . ALA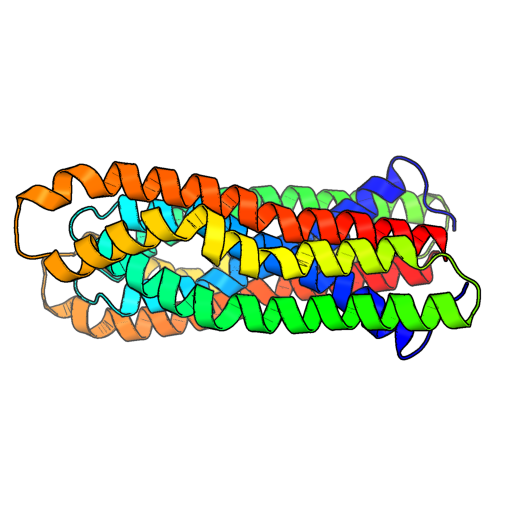 A 1 118 ? 9.188 27.469 12.297 1 58.78 118 ALA A C 1
ATOM 829 O O . ALA A 1 118 ? 8.398 28.078 11.57 1 58.78 118 ALA A O 1
ATOM 830 N N . SER A 1 119 ? 9.781 28.094 13.258 1 47.97 119 SER A N 1
ATOM 831 C CA . SER A 1 119 ? 9.664 29.531 13.539 1 47.97 119 SER A CA 1
ATOM 832 C C . SER A 1 119 ? 10.383 30.359 12.484 1 47.97 119 SER A C 1
ATOM 834 O O . SER A 1 119 ? 10.016 31.516 12.25 1 47.97 119 SER A O 1
ATOM 836 N N . ASP A 1 120 ? 11.609 29.953 12.062 1 50.78 120 ASP A N 1
ATOM 837 C CA . ASP A 1 120 ? 12.367 31.016 11.398 1 50.78 120 ASP A CA 1
ATOM 838 C C . ASP A 1 120 ? 12.109 31 9.891 1 50.78 120 ASP A C 1
ATOM 840 O O . ASP A 1 120 ? 12.094 29.938 9.266 1 50.78 120 ASP A O 1
ATOM 844 N N . ALA A 1 121 ? 11.5 32 9.203 1 53.91 121 ALA A N 1
ATOM 845 C CA . ALA A 1 121 ? 10.992 32.531 7.938 1 53.91 121 ALA A CA 1
ATOM 846 C C . ALA A 1 121 ? 11.781 31.969 6.754 1 53.91 121 ALA A C 1
ATOM 848 O O . ALA A 1 121 ? 11.188 31.578 5.742 1 53.91 121 ALA A O 1
ATOM 849 N N . PRO A 1 122 ? 13.07 32 6.781 1 51.06 122 PRO A N 1
ATOM 850 C CA . PRO A 1 122 ? 13.828 31.844 5.539 1 51.06 122 PRO A CA 1
ATOM 851 C C . PRO A 1 122 ? 13.727 30.422 4.98 1 51.06 122 PRO A C 1
ATOM 853 O O . PRO A 1 122 ? 13.781 30.234 3.764 1 51.06 122 PRO A O 1
ATOM 856 N N . HIS A 1 123 ? 13.469 29.344 5.723 1 55.94 123 HIS A N 1
ATOM 857 C CA . HIS A 1 123 ? 13.562 27.953 5.301 1 55.94 123 HIS A CA 1
ATOM 858 C C . HIS A 1 123 ? 12.219 27.438 4.789 1 55.94 123 HIS A C 1
ATOM 860 O O . HIS A 1 123 ? 12.148 26.391 4.148 1 55.94 123 HIS A O 1
ATOM 866 N N . ALA A 1 124 ? 11.273 28.203 4.988 1 62.66 124 ALA A N 1
ATOM 867 C CA . ALA A 1 124 ? 9.898 27.875 4.605 1 62.66 124 ALA A CA 1
ATOM 868 C C . ALA A 1 124 ? 9.734 27.891 3.088 1 62.66 124 ALA A C 1
ATOM 870 O O . ALA A 1 124 ? 8.992 27.078 2.529 1 62.66 124 ALA A O 1
ATOM 871 N N . ALA A 1 125 ? 10.773 28.688 2.4 1 71.19 125 ALA A N 1
ATOM 872 C CA . ALA A 1 125 ? 10.594 28.875 0.961 1 71.19 125 ALA A CA 1
ATOM 873 C C . ALA A 1 125 ? 11.086 27.641 0.196 1 71.19 125 ALA A C 1
ATOM 875 O O . ALA A 1 125 ? 10.641 27.391 -0.927 1 71.19 125 ALA A O 1
ATOM 876 N N . SER A 1 126 ? 11.797 26.797 0.932 1 87.5 126 SER A N 1
ATOM 877 C CA . SER A 1 126 ? 12.391 25.688 0.196 1 87.5 126 SER A CA 1
ATOM 878 C C . SER A 1 126 ? 11.656 24.391 0.469 1 87.5 126 SER A C 1
ATOM 880 O O . SER A 1 126 ? 11.852 23.391 -0.236 1 87.5 126 SER A O 1
ATOM 882 N N . VAL A 1 127 ? 10.703 24.406 1.327 1 92.5 127 VAL A N 1
ATOM 883 C CA . VAL A 1 127 ? 10.086 23.172 1.811 1 92.5 127 VAL A CA 1
ATOM 884 C C . VAL A 1 127 ? 9.266 22.531 0.693 1 92.5 127 VAL A C 1
ATOM 886 O O . VAL A 1 127 ? 9.375 21.328 0.442 1 92.5 127 VAL A O 1
ATOM 889 N N . PRO A 1 128 ? 8.562 23.312 -0.079 1 93 128 PRO A N 1
ATOM 890 C CA . PRO A 1 128 ? 7.785 22.672 -1.15 1 93 128 PRO A CA 1
ATOM 891 C C . PRO A 1 128 ? 8.664 21.938 -2.162 1 93 128 PRO A C 1
ATOM 893 O O . PRO A 1 128 ? 8.32 20.844 -2.594 1 93 128 PRO A O 1
ATOM 896 N N . ASP A 1 129 ? 9.734 22.531 -2.455 1 94.94 129 ASP A N 1
ATOM 897 C CA . ASP A 1 129 ? 10.641 21.891 -3.404 1 94.94 129 ASP A CA 1
ATOM 898 C C . ASP A 1 129 ? 11.273 20.641 -2.803 1 94.94 129 ASP A C 1
ATOM 900 O O . ASP A 1 129 ? 11.453 19.641 -3.494 1 94.94 129 ASP A O 1
ATOM 904 N N . LEU A 1 130 ? 11.68 20.703 -1.622 1 95.88 130 LEU A N 1
ATOM 905 C CA . LEU A 1 130 ? 12.266 19.562 -0.93 1 95.88 130 LEU A CA 1
ATOM 906 C C . LEU A 1 130 ? 11.266 18.406 -0.831 1 95.88 130 LEU A C 1
ATOM 908 O O . LEU A 1 130 ? 11.625 17.25 -1.022 1 95.88 130 LEU A O 1
ATOM 912 N N . ILE A 1 131 ? 10.062 18.797 -0.548 1 96.81 131 ILE A N 1
ATOM 913 C CA . ILE A 1 131 ? 9 17.797 -0.437 1 96.81 131 ILE A CA 1
ATOM 914 C C . ILE A 1 131 ? 8.773 17.141 -1.791 1 96.81 131 ILE A C 1
ATOM 916 O O . ILE A 1 131 ? 8.578 15.922 -1.867 1 96.81 131 ILE A O 1
ATOM 920 N N . ASP A 1 132 ? 8.773 17.875 -2.812 1 97.44 132 ASP A N 1
ATOM 921 C CA . ASP A 1 132 ? 8.609 17.297 -4.148 1 97.44 132 ASP A CA 1
ATOM 922 C C . ASP A 1 132 ? 9.766 16.359 -4.492 1 97.44 132 ASP A C 1
ATOM 924 O O . ASP A 1 132 ? 9.555 15.305 -5.086 1 97.44 132 ASP A O 1
ATOM 928 N N . THR A 1 133 ? 10.922 16.797 -4.184 1 97.94 133 THR A N 1
ATOM 929 C CA . THR A 1 133 ? 12.102 15.961 -4.406 1 97.94 133 THR A CA 1
ATOM 930 C C . THR A 1 133 ? 11.992 14.656 -3.623 1 97.94 133 THR A C 1
ATOM 932 O O . THR A 1 133 ? 12.219 13.57 -4.172 1 97.94 133 THR A O 1
ATOM 935 N N . TRP A 1 134 ? 11.656 14.758 -2.396 1 98.38 134 TRP A N 1
ATOM 936 C CA . TRP A 1 134 ? 11.477 13.578 -1.557 1 98.38 134 TRP A CA 1
ATOM 937 C C . TRP A 1 134 ? 10.422 12.648 -2.146 1 98.38 134 TRP A C 1
ATOM 939 O O . TRP A 1 134 ? 10.609 11.43 -2.18 1 98.38 134 TRP A O 1
ATOM 949 N N . SER A 1 135 ? 9.344 13.227 -2.566 1 98.38 135 SER A N 1
ATOM 950 C CA . SER A 1 135 ? 8.242 12.445 -3.123 1 98.38 135 SER A CA 1
ATOM 951 C C . SER A 1 135 ? 8.695 11.633 -4.332 1 98.38 135 SER A C 1
ATOM 953 O O . SER A 1 135 ? 8.312 10.477 -4.488 1 98.38 135 SER A O 1
ATOM 955 N N . ARG A 1 136 ? 9.492 12.219 -5.18 1 98.44 136 ARG A N 1
ATOM 956 C CA . ARG A 1 136 ? 9.992 11.516 -6.359 1 98.44 136 ARG A CA 1
ATOM 957 C C . ARG A 1 136 ? 10.938 10.383 -5.965 1 98.44 136 ARG A C 1
ATOM 959 O O . ARG A 1 136 ? 10.867 9.289 -6.523 1 98.44 136 ARG A O 1
ATOM 966 N N . MET A 1 137 ? 11.805 10.641 -5.055 1 98.81 137 MET A N 1
ATOM 967 C CA . MET A 1 137 ? 12.719 9.602 -4.578 1 98.81 137 MET A CA 1
ATOM 968 C C . MET A 1 137 ? 11.945 8.461 -3.914 1 98.81 137 MET A C 1
ATOM 970 O O . MET A 1 137 ? 12.242 7.289 -4.145 1 98.81 137 MET A O 1
ATOM 974 N N . ASN A 1 138 ? 11 8.875 -3.113 1 98.81 138 ASN A N 1
ATOM 975 C CA . ASN A 1 138 ? 10.195 7.863 -2.432 1 98.81 138 ASN A CA 1
ATOM 976 C C . ASN A 1 138 ? 9.375 7.039 -3.418 1 98.81 138 ASN A C 1
ATOM 978 O O . ASN A 1 138 ? 9.18 5.84 -3.215 1 98.81 138 ASN A O 1
ATOM 982 N N . LEU A 1 139 ? 8.914 7.676 -4.449 1 98.69 139 LEU A N 1
ATOM 983 C CA . LEU A 1 139 ? 8.195 6.941 -5.488 1 98.69 139 LEU A CA 1
ATOM 984 C C . LEU A 1 139 ? 9.094 5.875 -6.113 1 98.69 139 LEU A C 1
ATOM 986 O O . LEU A 1 139 ? 8.664 4.738 -6.312 1 98.69 139 LEU A O 1
ATOM 990 N N . ALA A 1 140 ? 10.281 6.23 -6.449 1 98.75 140 ALA A N 1
ATOM 991 C CA . ALA A 1 140 ? 11.25 5.27 -6.977 1 98.75 140 ALA A CA 1
ATOM 992 C C . ALA A 1 140 ? 11.492 4.137 -5.98 1 98.75 140 ALA A C 1
ATOM 994 O O . ALA A 1 140 ? 11.516 2.965 -6.355 1 98.75 140 ALA A O 1
ATOM 995 N N . ARG A 1 141 ? 11.656 4.52 -4.766 1 98.75 141 ARG A N 1
ATOM 996 C CA . ARG A 1 141 ? 11.852 3.547 -3.697 1 98.75 141 ARG A CA 1
ATOM 997 C C . ARG A 1 141 ? 10.672 2.586 -3.605 1 98.75 141 ARG A C 1
ATOM 999 O O . ARG A 1 141 ? 10.859 1.384 -3.404 1 98.75 141 ARG A O 1
ATOM 1006 N N . GLY A 1 142 ? 9.492 3.094 -3.746 1 98.75 142 GLY A N 1
ATOM 1007 C CA . GLY A 1 142 ? 8.289 2.287 -3.65 1 98.75 142 GLY A CA 1
ATOM 1008 C C . GLY A 1 142 ? 8.125 1.321 -4.805 1 98.75 142 GLY A C 1
ATOM 1009 O O . GLY A 1 142 ? 7.355 0.363 -4.715 1 98.75 142 GLY A O 1
ATOM 1010 N N . LEU A 1 143 ? 8.82 1.567 -5.875 1 98.81 143 LEU A N 1
ATOM 1011 C CA . LEU A 1 143 ? 8.734 0.688 -7.035 1 98.81 143 LEU A CA 1
ATOM 1012 C C . LEU A 1 143 ? 9.672 -0.507 -6.879 1 98.81 143 LEU A C 1
ATOM 1014 O O . LEU A 1 143 ? 9.516 -1.517 -7.57 1 98.81 143 LEU A O 1
ATOM 1018 N N . LEU A 1 144 ? 10.625 -0.388 -6.023 1 98.94 144 LEU A N 1
ATOM 1019 C CA . LEU A 1 144 ? 11.578 -1.477 -5.832 1 98.94 144 LEU A CA 1
ATOM 1020 C C . LEU A 1 144 ? 10.875 -2.732 -5.328 1 98.94 144 LEU A C 1
ATOM 1022 O O . LEU A 1 144 ? 11.031 -3.811 -5.91 1 98.94 144 LEU A O 1
ATOM 1026 N N . PRO A 1 145 ? 10.062 -2.641 -4.258 1 98.94 145 PRO A N 1
ATOM 1027 C CA . PRO A 1 145 ? 9.344 -3.846 -3.848 1 98.94 145 PRO A CA 1
ATOM 1028 C C . PRO A 1 145 ? 8.375 -4.348 -4.918 1 98.94 145 PRO A C 1
ATOM 1030 O O . PRO A 1 145 ? 8.117 -5.551 -5.008 1 98.94 145 PRO A O 1
ATOM 1033 N N . LEU A 1 146 ? 7.844 -3.451 -5.746 1 98.94 146 LEU A N 1
ATOM 1034 C CA . LEU A 1 146 ? 6.969 -3.883 -6.828 1 98.94 146 LEU A CA 1
ATOM 1035 C C . LEU A 1 146 ? 7.734 -4.727 -7.844 1 98.94 146 LEU A C 1
ATOM 1037 O O . LEU A 1 146 ? 7.211 -5.723 -8.352 1 98.94 146 LEU A O 1
ATOM 1041 N N . VAL A 1 147 ? 8.93 -4.262 -8.172 1 98.88 147 VAL A N 1
ATOM 1042 C CA . VAL A 1 147 ? 9.805 -5.078 -9 1 98.88 147 VAL A CA 1
ATOM 1043 C C . VAL A 1 147 ? 10.008 -6.445 -8.352 1 98.88 147 VAL A C 1
ATOM 1045 O O . VAL A 1 147 ? 9.961 -7.477 -9.023 1 98.88 147 VAL A O 1
ATOM 1048 N N . GLY A 1 148 ? 10.219 -6.438 -7.035 1 98.94 148 GLY A N 1
ATOM 1049 C CA . GLY A 1 148 ? 10.312 -7.699 -6.312 1 98.94 148 GLY A CA 1
ATOM 1050 C C . GLY A 1 148 ? 9.086 -8.578 -6.477 1 98.94 148 GLY A C 1
ATOM 1051 O O . GLY A 1 148 ? 9.203 -9.797 -6.605 1 98.94 148 GLY A O 1
ATOM 1052 N N . THR A 1 149 ? 7.977 -7.98 -6.457 1 98.94 149 THR A N 1
ATOM 1053 C CA . THR A 1 149 ? 6.727 -8.711 -6.645 1 98.94 149 THR A CA 1
ATOM 1054 C C . THR A 1 149 ? 6.703 -9.391 -8.016 1 98.94 149 THR A C 1
ATOM 1056 O O . THR A 1 149 ? 6.352 -10.562 -8.117 1 98.94 149 THR A O 1
ATOM 1059 N N . ILE A 1 150 ? 7.043 -8.648 -9.023 1 98.44 150 ILE A N 1
ATOM 1060 C CA . ILE A 1 150 ? 7.02 -9.156 -10.391 1 98.44 150 ILE A CA 1
ATOM 1061 C C . ILE A 1 150 ? 8.031 -10.297 -10.531 1 98.44 150 ILE A C 1
ATOM 1063 O O . ILE A 1 150 ? 7.715 -11.344 -11.094 1 98.44 150 ILE A O 1
ATOM 1067 N N . LEU A 1 151 ? 9.203 -10.133 -10 1 98.75 151 LEU A N 1
ATOM 1068 C CA . LEU A 1 151 ? 10.227 -11.172 -10.039 1 98.75 151 LEU A CA 1
ATOM 1069 C C . LEU A 1 151 ? 9.781 -12.406 -9.266 1 98.75 151 LEU A C 1
ATOM 1071 O O . LEU A 1 151 ? 9.938 -13.531 -9.734 1 98.75 151 LEU A O 1
ATOM 1075 N N . GLY A 1 152 ? 9.297 -12.164 -8.07 1 98.44 152 GLY A N 1
ATOM 1076 C CA . GLY A 1 152 ? 8.828 -13.273 -7.25 1 98.44 152 GLY A CA 1
ATOM 1077 C C . GLY A 1 152 ? 7.707 -14.062 -7.898 1 98.44 152 GLY A C 1
ATOM 1078 O O . GLY A 1 152 ? 7.715 -15.289 -7.879 1 98.44 152 GLY A O 1
ATOM 1079 N N . PHE A 1 153 ? 6.766 -13.344 -8.461 1 97.75 153 PHE A N 1
ATOM 1080 C CA . PHE A 1 153 ? 5.648 -14.008 -9.125 1 97.75 153 PHE A CA 1
ATOM 1081 C C . PHE A 1 153 ? 6.129 -14.781 -10.352 1 97.75 153 PHE A C 1
ATOM 1083 O O . PHE A 1 153 ? 5.695 -15.906 -10.586 1 97.75 153 PHE A O 1
ATOM 1090 N N . SER A 1 154 ? 7.004 -14.219 -11.141 1 97.12 154 SER A N 1
ATOM 1091 C CA . SER A 1 154 ? 7.574 -14.891 -12.305 1 97.12 154 SER A CA 1
ATOM 1092 C C . SER A 1 154 ? 8.344 -16.141 -11.906 1 97.12 154 SER A C 1
ATOM 1094 O O . SER A 1 154 ? 8.219 -17.188 -12.547 1 97.12 154 SER A O 1
ATOM 1096 N N . ALA A 1 155 ? 9.109 -16 -10.875 1 97.81 155 ALA A N 1
ATOM 1097 C CA . ALA A 1 155 ? 9.859 -17.156 -10.391 1 97.81 155 ALA A CA 1
ATOM 1098 C C . ALA A 1 155 ? 8.914 -18.266 -9.914 1 97.81 155 ALA A C 1
ATOM 1100 O O . ALA A 1 155 ? 9.188 -19.453 -10.117 1 97.81 155 ALA A O 1
ATOM 1101 N N . PHE A 1 156 ? 7.875 -17.875 -9.297 1 97.19 156 PHE A N 1
ATOM 1102 C CA . PHE A 1 156 ? 6.871 -18.828 -8.82 1 97.19 156 PHE A CA 1
ATOM 1103 C C . PHE A 1 156 ? 6.273 -19.609 -9.984 1 97.19 156 PHE A C 1
ATOM 1105 O O . PHE A 1 156 ? 6.191 -20.828 -9.938 1 97.19 156 PHE A O 1
ATOM 1112 N N . LEU A 1 157 ? 5.969 -18.891 -11.031 1 94.25 157 LEU A N 1
ATOM 1113 C CA . LEU A 1 157 ? 5.383 -19.531 -12.211 1 94.25 157 LEU A CA 1
ATOM 1114 C C . LEU A 1 157 ? 6.387 -20.453 -12.891 1 94.25 157 LEU A C 1
ATOM 1116 O O . LEU A 1 157 ? 6.02 -21.516 -13.383 1 94.25 157 LEU A O 1
ATOM 1120 N N . ASN A 1 158 ? 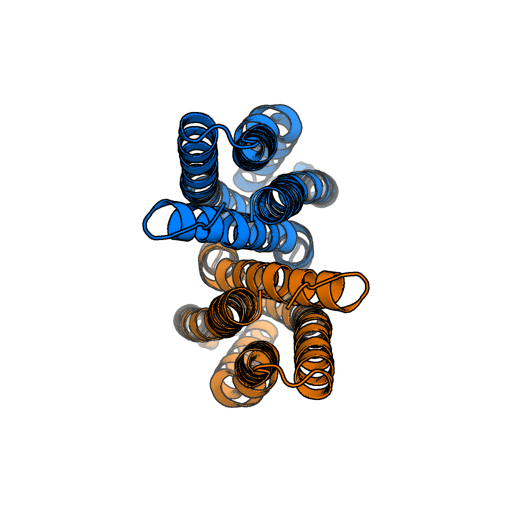7.617 -20.062 -12.859 1 94.19 158 ASN A N 1
ATOM 1121 C CA . ASN A 1 158 ? 8.656 -20.844 -13.523 1 94.19 158 ASN A CA 1
ATOM 1122 C C . ASN A 1 158 ? 8.969 -22.125 -12.758 1 94.19 158 ASN A C 1
ATOM 1124 O O . ASN A 1 158 ? 9.539 -23.062 -13.32 1 94.19 158 ASN A O 1
ATOM 1128 N N . ASN A 1 159 ? 8.656 -22.156 -11.57 1 93.75 159 ASN A N 1
ATOM 1129 C CA . ASN A 1 159 ? 8.953 -23.328 -10.758 1 93.75 159 ASN A CA 1
ATOM 1130 C C . ASN A 1 159 ? 7.711 -24.188 -10.516 1 93.75 159 ASN A C 1
ATOM 1132 O O . ASN A 1 159 ? 7.801 -25.281 -9.969 1 93.75 159 ASN A O 1
ATOM 1136 N N . ALA A 1 160 ? 6.496 -23.578 -10.805 1 83.88 160 ALA A N 1
ATOM 1137 C CA . ALA A 1 160 ? 5.25 -24.297 -10.547 1 83.88 160 ALA A CA 1
ATOM 1138 C C . ALA A 1 160 ? 4.961 -25.297 -11.656 1 83.88 160 ALA A C 1
ATOM 1140 O O . ALA A 1 160 ? 5.371 -25.109 -12.797 1 83.88 160 ALA A O 1
ATOM 1141 N N . MET B 1 1 ? -5.445 -25.922 -14.656 1 73.81 1 MET B N 1
ATOM 1142 C CA . MET B 1 1 ? -5.496 -25.141 -15.891 1 73.81 1 MET B CA 1
ATOM 1143 C C . MET B 1 1 ? -4.297 -24.203 -15.992 1 73.81 1 MET B C 1
ATOM 1145 O O . MET B 1 1 ? -3.822 -23.688 -14.977 1 73.81 1 MET B O 1
ATOM 1149 N N . GLN B 1 2 ? -3.779 -24.172 -17.219 1 81 2 GLN B N 1
ATOM 1150 C CA . GLN B 1 2 ? -2.625 -23.297 -17.391 1 81 2 GLN B CA 1
ATOM 1151 C C . GLN B 1 2 ? -3.059 -21.875 -17.734 1 81 2 GLN B C 1
ATOM 1153 O O . GLN B 1 2 ? -3.783 -21.641 -18.703 1 81 2 GLN B O 1
ATOM 1158 N N . PHE B 1 3 ? -2.809 -20.969 -16.828 1 89.5 3 PHE B N 1
ATOM 1159 C CA . PHE B 1 3 ? -3.053 -19.562 -17.141 1 89.5 3 PHE B CA 1
ATOM 1160 C C . PHE B 1 3 ? -2 -19.031 -18.109 1 89.5 3 PHE B C 1
ATOM 1162 O O . PHE B 1 3 ? -0.802 -19.219 -17.891 1 89.5 3 PHE B O 1
ATOM 1169 N N . SER B 1 4 ? -2.422 -18.531 -19.219 1 88.38 4 SER B N 1
ATOM 1170 C CA . SER B 1 4 ? -1.514 -17.891 -20.172 1 88.38 4 SER B CA 1
ATOM 1171 C C . SER B 1 4 ? -2.178 -16.688 -20.859 1 88.38 4 SER B C 1
ATOM 1173 O O . SER B 1 4 ? -3.4 -16.547 -20.797 1 88.38 4 SER B O 1
ATOM 1175 N N . GLY B 1 5 ? -1.312 -15.812 -21.25 1 92.44 5 GLY B N 1
ATOM 1176 C CA . GLY B 1 5 ? -1.855 -14.68 -21.984 1 92.44 5 GLY B CA 1
ATOM 1177 C C . GLY B 1 5 ? -2.639 -13.719 -21.109 1 92.44 5 GLY B C 1
ATOM 1178 O O . GLY B 1 5 ? -2.168 -13.32 -20.047 1 92.44 5 GLY B O 1
ATOM 1179 N N . ALA B 1 6 ? -3.783 -13.398 -21.594 1 94.44 6 ALA B N 1
ATOM 1180 C CA . ALA B 1 6 ? -4.609 -12.375 -20.953 1 94.44 6 ALA B CA 1
ATOM 1181 C C . ALA B 1 6 ? -5.082 -12.836 -19.578 1 94.44 6 ALA B C 1
ATOM 1183 O O . ALA B 1 6 ? -5.008 -12.078 -18.609 1 94.44 6 ALA B O 1
ATOM 1184 N N . PRO B 1 7 ? -5.473 -14.062 -19.391 1 95.31 7 PRO B N 1
ATOM 1185 C CA . PRO B 1 7 ? -5.914 -14.5 -18.062 1 95.31 7 PRO B CA 1
ATOM 1186 C C . PRO B 1 7 ? -4.793 -14.469 -17.031 1 95.31 7 PRO B C 1
ATOM 1188 O O . PRO B 1 7 ? -5.035 -14.148 -15.867 1 95.31 7 PRO B O 1
ATOM 1191 N N . LEU B 1 8 ? -3.617 -14.758 -17.453 1 95.81 8 LEU B N 1
ATOM 1192 C CA . LEU B 1 8 ? -2.5 -14.719 -16.516 1 95.81 8 LEU B CA 1
ATOM 1193 C C . LEU B 1 8 ? -2.199 -13.289 -16.078 1 95.81 8 LEU B C 1
ATOM 1195 O O . LEU B 1 8 ? -1.958 -13.031 -14.898 1 95.81 8 LEU B O 1
ATOM 1199 N N . ILE B 1 9 ? -2.254 -12.422 -17.016 1 97 9 ILE B N 1
ATOM 1200 C CA . ILE B 1 9 ? -2.043 -11.008 -16.719 1 97 9 ILE B CA 1
ATOM 1201 C C . ILE B 1 9 ? -3.133 -10.516 -15.773 1 97 9 ILE B C 1
ATOM 1203 O O . ILE B 1 9 ? -2.855 -9.766 -14.828 1 97 9 ILE B O 1
ATOM 1207 N N . ALA B 1 10 ? -4.289 -10.945 -16.047 1 98.12 10 ALA B N 1
ATOM 1208 C CA . ALA B 1 10 ? -5.426 -10.531 -15.227 1 98.12 10 ALA B CA 1
ATOM 1209 C C . ALA B 1 10 ? -5.305 -11.07 -13.805 1 98.12 10 ALA B C 1
ATOM 1211 O O . ALA B 1 10 ? -5.57 -10.352 -12.836 1 98.12 10 ALA B O 1
ATOM 1212 N N . VAL B 1 11 ? -4.934 -12.289 -13.672 1 97.06 11 VAL B N 1
ATOM 1213 C CA . VAL B 1 11 ? -4.801 -12.867 -12.336 1 97.06 11 VAL B CA 1
ATOM 1214 C C . VAL B 1 11 ? -3.664 -12.18 -11.586 1 97.06 11 VAL B C 1
ATOM 1216 O O . VAL B 1 11 ? -3.799 -11.852 -10.406 1 97.06 11 VAL B O 1
ATOM 1219 N N . ALA B 1 12 ? -2.572 -11.906 -12.258 1 97.69 12 ALA B N 1
ATOM 1220 C CA . ALA B 1 12 ? -1.451 -11.195 -11.656 1 97.69 12 ALA B CA 1
ATOM 1221 C C . ALA B 1 12 ? -1.862 -9.789 -11.219 1 97.69 12 ALA B C 1
ATOM 1223 O O . ALA B 1 12 ? -1.526 -9.352 -10.117 1 97.69 12 ALA B O 1
ATOM 1224 N N . THR B 1 13 ? -2.582 -9.164 -12.078 1 98.5 13 THR B N 1
ATOM 1225 C CA . THR B 1 13 ? -3.074 -7.824 -11.773 1 98.5 13 THR B CA 1
ATOM 1226 C C . THR B 1 13 ? -3.986 -7.852 -10.547 1 98.5 13 THR B C 1
ATOM 1228 O O . THR B 1 13 ? -3.912 -6.969 -9.695 1 98.5 13 THR B O 1
ATOM 1231 N N . GLY B 1 14 ? -4.84 -8.828 -10.5 1 98.81 14 GLY B N 1
ATOM 1232 C CA . GLY B 1 14 ? -5.73 -8.969 -9.359 1 98.81 14 GLY B CA 1
ATOM 1233 C C . GLY B 1 14 ? -4.992 -9.18 -8.047 1 98.81 14 GLY B C 1
ATOM 1234 O O . GLY B 1 14 ? -5.211 -8.453 -7.082 1 98.81 14 GLY B O 1
ATOM 1235 N N . ILE B 1 15 ? -4.078 -10.102 -8.039 1 98.69 15 ILE B N 1
ATOM 1236 C CA . ILE B 1 15 ? -3.383 -10.492 -6.816 1 98.69 15 ILE B CA 1
ATOM 1237 C C . ILE B 1 15 ? -2.449 -9.367 -6.371 1 98.69 15 ILE B C 1
ATOM 1239 O O . ILE B 1 15 ? -2.506 -8.93 -5.223 1 98.69 15 ILE B O 1
ATOM 1243 N N . VAL B 1 16 ? -1.661 -8.852 -7.266 1 98.75 16 VAL B N 1
ATOM 1244 C CA . VAL B 1 16 ? -0.695 -7.805 -6.945 1 98.75 16 VAL B CA 1
ATOM 1245 C C . VAL B 1 16 ? -1.428 -6.504 -6.625 1 98.75 16 VAL B C 1
ATOM 1247 O O . VAL B 1 16 ? -1.106 -5.828 -5.648 1 98.75 16 VAL B O 1
ATOM 1250 N N . GLY B 1 17 ? -2.4 -6.246 -7.422 1 98.88 17 GLY B N 1
ATOM 1251 C CA . GLY B 1 17 ? -3.129 -5 -7.246 1 98.88 17 GLY B CA 1
ATOM 1252 C C . GLY B 1 17 ? -3.893 -4.938 -5.938 1 98.88 17 GLY B C 1
ATOM 1253 O O . GLY B 1 17 ? -3.934 -3.891 -5.285 1 98.88 17 GLY B O 1
ATOM 1254 N N . SER B 1 18 ? -4.531 -6.02 -5.582 1 98.94 18 SER B N 1
ATOM 1255 C CA . SER B 1 18 ? -5.305 -6.012 -4.344 1 98.94 18 SER B CA 1
ATOM 1256 C C . SER B 1 18 ? -4.398 -5.914 -3.123 1 98.94 18 SER B C 1
ATOM 1258 O O . SER B 1 18 ? -4.73 -5.238 -2.148 1 98.94 18 SER B O 1
ATOM 1260 N N . ALA B 1 19 ? -3.258 -6.543 -3.15 1 98.94 19 ALA B N 1
ATOM 1261 C CA . ALA B 1 19 ? -2.277 -6.383 -2.082 1 98.94 19 ALA B CA 1
ATOM 1262 C C . ALA B 1 19 ? -1.757 -4.949 -2.023 1 98.94 19 ALA B C 1
ATOM 1264 O O . ALA B 1 19 ? -1.586 -4.387 -0.938 1 98.94 19 ALA B O 1
ATOM 1265 N N . TRP B 1 20 ? -1.51 -4.371 -3.184 1 98.94 20 TRP B N 1
ATOM 1266 C CA . TRP B 1 20 ? -1.04 -2.994 -3.289 1 98.94 20 TRP B CA 1
ATOM 1267 C C . TRP B 1 20 ? -2.061 -2.025 -2.699 1 98.94 20 TRP B C 1
ATOM 1269 O O . TRP B 1 20 ? -1.707 -1.151 -1.904 1 98.94 20 TRP B O 1
ATOM 1279 N N . VAL B 1 21 ? -3.305 -2.25 -3.076 1 98.94 21 VAL B N 1
ATOM 1280 C CA . VAL B 1 21 ? -4.379 -1.404 -2.568 1 98.94 21 VAL B CA 1
ATOM 1281 C C . VAL B 1 21 ? -4.465 -1.531 -1.049 1 98.94 21 VAL B C 1
ATOM 1283 O O . VAL B 1 21 ? -4.609 -0.53 -0.343 1 98.94 21 VAL B O 1
ATOM 1286 N N . SER B 1 22 ? -4.391 -2.713 -0.567 1 98.94 22 SER B N 1
ATOM 1287 C CA . SER B 1 22 ? -4.41 -2.941 0.875 1 98.94 22 SER B CA 1
ATOM 1288 C C . SER B 1 22 ? -3.273 -2.199 1.568 1 98.94 22 SER B C 1
ATOM 1290 O O . SER B 1 22 ? -3.49 -1.523 2.576 1 98.94 22 SER B O 1
ATOM 1292 N N . GLY B 1 23 ? -2.076 -2.287 1.035 1 98.88 23 GLY B N 1
ATOM 1293 C CA . GLY B 1 23 ? -0.938 -1.594 1.617 1 98.88 23 GLY B CA 1
ATOM 1294 C C . GLY B 1 23 ? -1.132 -0.091 1.695 1 98.88 23 GLY B C 1
ATOM 1295 O O . GLY B 1 23 ? -0.807 0.53 2.709 1 98.88 23 GLY B O 1
ATOM 1296 N N . ALA B 1 24 ? -1.626 0.404 0.617 1 98.88 24 ALA B N 1
ATOM 1297 C CA . ALA B 1 24 ? -1.884 1.841 0.583 1 98.88 24 ALA B CA 1
ATOM 1298 C C . ALA B 1 24 ? -2.9 2.242 1.649 1 98.88 24 ALA B C 1
ATOM 1300 O O . ALA B 1 24 ? -2.639 3.133 2.459 1 98.88 24 ALA B O 1
ATOM 1301 N N . LEU B 1 25 ? -3.994 1.562 1.699 1 98.88 25 LEU B N 1
ATOM 1302 C CA . LEU B 1 25 ? -5.07 1.918 2.615 1 98.88 25 LEU B CA 1
ATOM 1303 C C . LEU B 1 25 ? -4.641 1.718 4.066 1 98.88 25 LEU B C 1
ATOM 1305 O O . LEU B 1 25 ? -4.898 2.57 4.918 1 98.88 25 LEU B O 1
ATOM 1309 N N . VAL B 1 26 ? -4.023 0.658 4.352 1 98.88 26 VAL B N 1
ATOM 1310 C CA . VAL B 1 26 ? -3.594 0.361 5.715 1 98.88 26 VAL B CA 1
ATOM 1311 C C . VAL B 1 26 ? -2.562 1.391 6.164 1 98.88 26 VAL B C 1
ATOM 1313 O O . VAL B 1 26 ? -2.574 1.827 7.32 1 98.88 26 VAL B O 1
ATOM 1316 N N . SER B 1 27 ? -1.724 1.814 5.266 1 98.69 27 SER B N 1
ATOM 1317 C CA . SER B 1 27 ? -0.687 2.77 5.641 1 98.69 27 SER B CA 1
ATOM 1318 C C . SER B 1 27 ? -1.288 4.121 6.012 1 98.69 27 SER B C 1
ATOM 1320 O O . SER B 1 27 ? -0.727 4.852 6.832 1 98.69 27 SER B O 1
ATOM 1322 N N . PHE B 1 28 ? -2.422 4.469 5.43 1 98.81 28 PHE B N 1
ATOM 1323 C CA . PHE B 1 28 ? -3.1 5.688 5.859 1 98.81 28 PHE B CA 1
ATOM 1324 C C . PHE B 1 28 ? -3.412 5.637 7.352 1 98.81 28 PHE B C 1
ATOM 1326 O O . PHE B 1 28 ? -3.268 6.637 8.055 1 98.81 28 PHE B O 1
ATOM 1333 N N . SER B 1 29 ? -3.816 4.48 7.84 1 98.75 29 SER B N 1
ATOM 1334 C CA . SER B 1 29 ? -4.238 4.324 9.227 1 98.75 29 SER B CA 1
ATOM 1335 C C . SER B 1 29 ? -3.037 4.23 10.164 1 98.75 29 SER B C 1
ATOM 1337 O O . SER B 1 29 ? -3.072 4.742 11.281 1 98.75 29 SER B O 1
ATOM 1339 N N . VAL B 1 30 ? -1.98 3.652 9.688 1 98.5 30 VAL B N 1
ATOM 1340 C CA . VAL B 1 30 ? -0.952 3.314 10.664 1 98.5 30 VAL B CA 1
ATOM 1341 C C . VAL B 1 30 ? 0.218 4.289 10.547 1 98.5 30 VAL B C 1
ATOM 1343 O O . VAL B 1 30 ? 1.06 4.375 11.445 1 98.5 30 VAL B O 1
ATOM 1346 N N . VAL B 1 31 ? 0.241 5.031 9.492 1 98.69 31 VAL B N 1
ATOM 1347 C CA . VAL B 1 31 ? 1.367 5.945 9.32 1 98.69 31 VAL B CA 1
ATOM 1348 C C . VAL B 1 31 ? 0.854 7.363 9.094 1 98.69 31 VAL B C 1
ATOM 1350 O O . VAL B 1 31 ? 1.099 8.258 9.914 1 98.69 31 VAL B O 1
ATOM 1353 N N . SER B 1 32 ? 0.022 7.566 8.102 1 98.75 32 SER B N 1
ATOM 1354 C CA . SER B 1 32 ? -0.293 8.906 7.617 1 98.75 32 SER B CA 1
ATOM 1355 C C . SER B 1 32 ? -1.159 9.664 8.617 1 98.75 32 SER B C 1
ATOM 1357 O O . SER B 1 32 ? -0.874 10.812 8.945 1 98.75 32 SER B O 1
ATOM 1359 N N . VAL B 1 33 ? -2.154 8.992 9.078 1 98.38 33 VAL B N 1
ATOM 1360 C CA . VAL B 1 33 ? -3.096 9.68 9.961 1 98.38 33 VAL B CA 1
ATOM 1361 C C . VAL B 1 33 ? -2.443 9.922 11.32 1 98.38 33 VAL B C 1
ATOM 1363 O O . VAL B 1 33 ? -2.566 11.016 11.883 1 98.38 33 VAL B O 1
ATOM 1366 N N . PRO B 1 34 ? -1.698 8.969 11.875 1 98.12 34 PRO B N 1
ATOM 1367 C CA . PRO B 1 34 ? -0.957 9.281 13.102 1 98.12 34 PRO B CA 1
ATOM 1368 C C . PRO B 1 34 ? 0.05 10.414 12.906 1 98.12 34 PRO B C 1
ATOM 1370 O O . PRO B 1 34 ? 0.299 11.18 13.844 1 98.12 34 PRO B O 1
ATOM 1373 N N . ALA B 1 35 ? 0.633 10.523 11.766 1 98.31 35 ALA B N 1
ATOM 1374 C CA . ALA B 1 35 ? 1.542 11.633 11.484 1 98.31 35 ALA B CA 1
ATOM 1375 C C . ALA B 1 35 ? 0.811 12.969 11.547 1 98.31 35 ALA B C 1
ATOM 1377 O O . ALA B 1 35 ? 1.321 13.938 12.117 1 98.31 35 ALA B O 1
ATOM 1378 N N . ALA B 1 36 ? -0.363 13.023 10.992 1 97.25 36 ALA B N 1
ATOM 1379 C CA . ALA B 1 36 ? -1.182 14.234 11.062 1 97.25 36 ALA B CA 1
ATOM 1380 C C . ALA B 1 36 ? -1.579 14.547 12.5 1 97.25 36 ALA B C 1
ATOM 1382 O O . ALA B 1 36 ? -1.542 15.703 12.922 1 97.25 36 ALA B O 1
ATOM 1383 N N . LYS B 1 37 ? -1.925 13.547 13.242 1 96.75 37 LYS B N 1
ATOM 1384 C CA . LYS B 1 37 ? -2.365 13.703 14.633 1 96.75 37 LYS B CA 1
ATOM 1385 C C . LYS B 1 37 ? -1.244 14.258 15.508 1 96.75 37 LYS B C 1
ATOM 1387 O O . LYS B 1 37 ? -1.504 14.969 16.469 1 96.75 37 LYS B O 1
ATOM 1392 N N . ALA B 1 38 ? -0.035 13.992 15.148 1 96.81 38 ALA B N 1
ATOM 1393 C CA . ALA B 1 38 ? 1.13 14.445 15.906 1 96.81 38 ALA B CA 1
ATOM 1394 C C . ALA B 1 38 ? 1.327 15.953 15.766 1 96.81 38 ALA B C 1
ATOM 1396 O O . ALA B 1 38 ? 2.111 16.562 16.5 1 96.81 38 ALA B O 1
ATOM 1397 N N . VAL B 1 39 ? 0.63 16.547 14.805 1 95 39 VAL B N 1
ATOM 1398 C CA . VAL B 1 39 ? 0.599 17.984 14.617 1 95 39 VAL B CA 1
ATOM 1399 C C . VAL B 1 39 ? -0.821 18.5 14.828 1 95 39 VAL B C 1
ATOM 1401 O O . VAL B 1 39 ? -1.527 18.812 13.867 1 95 39 VAL B O 1
ATOM 1404 N N . PRO B 1 40 ? -1.247 18.734 16.016 1 93.5 40 PRO B N 1
ATOM 1405 C CA . PRO B 1 40 ? -2.65 18.875 16.422 1 93.5 40 PRO B CA 1
ATOM 1406 C C . PRO B 1 40 ? -3.34 20.062 15.773 1 93.5 40 PRO B C 1
ATOM 1408 O O . PRO B 1 40 ? -4.531 20.016 15.461 1 93.5 40 PRO B O 1
ATOM 1411 N N . GLN B 1 41 ? -2.648 21.125 15.5 1 90.06 41 GLN B N 1
ATOM 1412 C CA . GLN B 1 41 ? -3.268 22.359 15.031 1 90.06 41 GLN B CA 1
ATOM 1413 C C . GLN B 1 41 ? -3.859 22.188 13.633 1 90.06 41 GLN B C 1
ATOM 1415 O O . GLN B 1 41 ? -4.75 22.953 13.234 1 90.06 41 GLN B O 1
ATOM 1420 N N . THR B 1 42 ? -3.342 21.156 12.953 1 93.88 42 THR B N 1
ATOM 1421 C CA . THR B 1 42 ? -3.779 21.047 11.57 1 93.88 42 THR B CA 1
ATOM 1422 C C . THR B 1 42 ? -4.266 19.625 11.266 1 93.88 42 THR B C 1
ATOM 1424 O O . THR B 1 42 ? -4.398 19.25 10.102 1 93.88 42 THR B O 1
ATOM 1427 N N . THR B 1 43 ? -4.492 18.828 12.25 1 96.56 43 THR B N 1
ATOM 1428 C CA . THR B 1 43 ? -4.832 17.422 12.07 1 96.56 43 THR B CA 1
ATOM 1429 C C . THR B 1 43 ? -6.02 17.266 11.117 1 96.56 43 THR B C 1
ATOM 1431 O O . THR B 1 43 ? -5.949 16.516 10.148 1 96.56 43 THR B O 1
ATOM 1434 N N . ALA B 1 44 ? -7.09 17.938 11.352 1 96.62 44 ALA B N 1
ATOM 1435 C CA . ALA B 1 44 ? -8.312 17.797 10.562 1 96.62 44 ALA B CA 1
ATOM 1436 C C . ALA B 1 44 ? -8.094 18.25 9.117 1 96.62 44 ALA B C 1
ATOM 1438 O O . ALA B 1 44 ? -8.609 17.641 8.18 1 96.62 44 ALA B O 1
ATOM 1439 N N . GLN B 1 45 ? -7.359 19.281 8.969 1 96.69 45 GLN B N 1
ATOM 1440 C CA . GLN B 1 45 ? -7.098 19.781 7.625 1 96.69 45 GLN B CA 1
ATOM 1441 C C . GLN B 1 45 ? -6.246 18.812 6.824 1 96.69 45 GLN B C 1
ATOM 1443 O O . GLN B 1 45 ? -6.539 18.531 5.66 1 96.69 45 GLN B O 1
ATOM 1448 N N . VAL B 1 46 ? -5.211 18.328 7.457 1 97.56 46 VAL B N 1
ATOM 1449 C CA . VAL B 1 46 ? -4.344 17.375 6.773 1 97.56 46 VAL B CA 1
ATOM 1450 C C . VAL B 1 46 ? -5.129 16.109 6.453 1 97.56 46 VAL B C 1
ATOM 1452 O O . VAL B 1 46 ? -5.016 15.562 5.355 1 97.56 46 VAL B O 1
ATOM 1455 N N . TRP B 1 47 ? -5.922 15.656 7.402 1 98.12 47 TRP B N 1
ATOM 1456 C CA . TRP B 1 47 ? -6.77 14.5 7.141 1 98.12 47 TRP B CA 1
ATOM 1457 C C . TRP B 1 47 ? -7.691 14.758 5.957 1 98.12 47 TRP B C 1
ATOM 1459 O O . TRP B 1 47 ? -7.855 13.891 5.09 1 98.12 47 TRP B O 1
ATOM 1469 N N . SER B 1 48 ? -8.344 15.867 5.953 1 98 48 SER B N 1
ATOM 1470 C CA . SER B 1 48 ? -9.297 16.188 4.887 1 98 48 SER B CA 1
ATOM 1471 C C . SER B 1 48 ? -8.625 16.125 3.518 1 98 48 SER B C 1
ATOM 1473 O O . SER B 1 48 ? -9.211 15.609 2.559 1 98 48 SER B O 1
ATOM 1475 N N . GLU B 1 49 ? -7.406 16.625 3.439 1 98.44 49 GLU B N 1
ATOM 1476 C CA . GLU B 1 49 ? -6.652 16.578 2.189 1 98.44 49 GLU B CA 1
ATOM 1477 C C . GLU B 1 49 ? -6.25 15.141 1.847 1 98.44 49 GLU B C 1
ATOM 1479 O O . GLU B 1 49 ? -6.301 14.734 0.683 1 98.44 49 GLU B O 1
ATOM 1484 N N . LEU B 1 50 ? -5.816 14.383 2.824 1 98.69 50 LEU B N 1
ATOM 1485 C CA . LEU B 1 50 ? -5.496 12.977 2.635 1 98.69 50 LEU B CA 1
ATOM 1486 C C . LEU B 1 50 ? -6.707 12.211 2.115 1 98.69 50 LEU B C 1
ATOM 1488 O O . LEU B 1 50 ? -6.598 11.453 1.147 1 98.69 50 LEU B O 1
ATOM 1492 N N . TYR B 1 51 ? -7.855 12.414 2.789 1 98.5 51 TYR B N 1
ATOM 1493 C CA . TYR B 1 51 ? -9.094 11.75 2.402 1 98.5 51 TYR B CA 1
ATOM 1494 C C . TYR B 1 51 ? -9.484 12.109 0.975 1 98.5 51 TYR B C 1
ATOM 1496 O O . TYR B 1 51 ? -9.891 11.242 0.2 1 98.5 51 TYR B O 1
ATOM 1504 N N . ALA B 1 52 ? -9.43 13.359 0.611 1 98.12 52 ALA B N 1
ATOM 1505 C CA . ALA B 1 52 ? -9.805 13.812 -0.728 1 98.12 52 ALA B CA 1
ATOM 1506 C C . ALA B 1 52 ? -8.977 13.102 -1.796 1 98.12 52 ALA B C 1
ATOM 1508 O O . ALA B 1 52 ? -9.523 12.617 -2.791 1 98.12 52 ALA B O 1
ATOM 1509 N N . ARG B 1 53 ? -7.781 12.977 -1.628 1 98.31 53 ARG B N 1
ATOM 1510 C CA . ARG B 1 53 ? -6.883 12.352 -2.592 1 98.31 53 ARG B CA 1
ATOM 1511 C C . ARG B 1 53 ? -7.062 10.836 -2.602 1 98.31 53 ARG B C 1
ATOM 1513 O O . ARG B 1 53 ? -7.105 10.219 -3.668 1 98.31 53 ARG B O 1
ATOM 1520 N N . GLY B 1 54 ? -7.141 10.266 -1.39 1 97.94 54 GLY B N 1
ATOM 1521 C CA . GLY B 1 54 ? -7.375 8.828 -1.299 1 97.94 54 GLY B CA 1
ATOM 1522 C C . GLY B 1 54 ? -8.695 8.398 -1.909 1 97.94 54 GLY B C 1
ATOM 1523 O O . GLY B 1 54 ? -8.758 7.41 -2.639 1 97.94 54 GLY B O 1
ATOM 1524 N N . SER B 1 55 ? -9.742 9.188 -1.624 1 97.12 55 SER B N 1
ATOM 1525 C CA . SER B 1 55 ? -11.078 8.859 -2.123 1 97.12 55 SER B CA 1
ATOM 1526 C C . SER B 1 55 ? -11.164 9.07 -3.631 1 97.12 55 SER B C 1
ATOM 1528 O O . SER B 1 55 ? -12.016 8.469 -4.293 1 97.12 55 SER B O 1
ATOM 1530 N N . ASN B 1 56 ? -10.344 9.891 -4.156 1 97.5 56 ASN B N 1
ATOM 1531 C CA . ASN B 1 56 ? -10.273 10.07 -5.602 1 97.5 56 ASN B CA 1
ATOM 1532 C C . ASN B 1 56 ? -9.492 8.938 -6.27 1 97.5 56 ASN B C 1
ATOM 1534 O O . ASN B 1 56 ? -9.852 8.492 -7.363 1 97.5 56 ASN B O 1
ATOM 1538 N N . MET B 1 57 ? -8.477 8.43 -5.695 1 98 57 MET B N 1
ATOM 1539 C CA . MET B 1 57 ? -7.523 7.531 -6.34 1 98 57 MET B CA 1
ATOM 1540 C C . MET B 1 57 ? -7.879 6.074 -6.066 1 98 57 MET B C 1
ATOM 1542 O O . MET B 1 57 ? -7.922 5.258 -6.988 1 98 57 MET B O 1
ATOM 1546 N N . MET B 1 58 ? -8.125 5.715 -4.832 1 98.25 58 MET B N 1
ATOM 1547 C CA . MET B 1 58 ? -8.156 4.312 -4.43 1 98.25 58 MET B CA 1
ATOM 1548 C C . MET B 1 58 ? -9.352 3.59 -5.047 1 98.25 58 MET B C 1
ATOM 1550 O O . MET B 1 58 ? -9.234 2.439 -5.473 1 98.25 58 MET B O 1
ATOM 1554 N N . PRO B 1 59 ? -10.594 4.242 -5.18 1 98.12 59 PRO B N 1
ATOM 1555 C CA . PRO B 1 59 ? -11.688 3.539 -5.852 1 98.12 59 PRO B CA 1
ATOM 1556 C C . PRO B 1 59 ? -11.383 3.232 -7.316 1 98.12 59 PRO B C 1
ATOM 1558 O O . PRO B 1 59 ? -11.797 2.189 -7.828 1 98.12 59 PRO B O 1
ATOM 1561 N N . LYS B 1 60 ? -10.758 4.117 -8.016 1 98.5 60 LYS B N 1
ATOM 1562 C CA . LYS B 1 60 ? -10.375 3.871 -9.398 1 98.5 60 LYS B CA 1
ATOM 1563 C C . LYS B 1 60 ? -9.422 2.686 -9.508 1 98.5 60 LYS B C 1
ATOM 1565 O O . LYS B 1 60 ? -9.609 1.806 -10.352 1 98.5 60 LYS B O 1
ATOM 1570 N N . VAL B 1 61 ? -8.391 2.668 -8.68 1 98.69 61 VAL B N 1
ATOM 1571 C CA . VAL B 1 61 ? -7.434 1.566 -8.688 1 98.69 61 VAL B CA 1
ATOM 1572 C C . VAL B 1 61 ? -8.141 0.265 -8.312 1 98.69 61 VAL B C 1
ATOM 1574 O O . VAL B 1 61 ? -7.961 -0.759 -8.977 1 98.69 61 VAL B O 1
ATOM 1577 N N . ALA B 1 62 ? -8.93 0.339 -7.254 1 98.88 62 ALA B N 1
ATOM 1578 C CA . ALA B 1 62 ? -9.664 -0.84 -6.805 1 98.88 62 ALA B CA 1
ATOM 1579 C C . ALA B 1 62 ? -10.562 -1.378 -7.91 1 98.88 62 ALA B C 1
ATOM 1581 O O . ALA B 1 62 ? -10.727 -2.592 -8.055 1 98.88 62 ALA B O 1
ATOM 1582 N N . SER B 1 63 ? -11.188 -0.536 -8.641 1 98.81 63 SER B N 1
ATOM 1583 C CA . SER B 1 63 ? -12.078 -0.959 -9.711 1 98.81 63 SER B CA 1
ATOM 1584 C C . SER B 1 63 ? -11.32 -1.707 -10.805 1 98.81 63 SER B C 1
ATOM 1586 O O . SER B 1 63 ? -11.797 -2.723 -11.312 1 98.81 63 SER B O 1
ATOM 1588 N N . VAL B 1 64 ? -10.156 -1.19 -11.188 1 98.75 64 VAL B N 1
ATOM 1589 C CA . VAL B 1 64 ? -9.336 -1.872 -12.18 1 98.75 64 VAL B CA 1
ATOM 1590 C C . VAL B 1 64 ? -8.969 -3.268 -11.68 1 98.75 64 VAL B C 1
ATOM 1592 O O . VAL B 1 64 ? -9.039 -4.242 -12.43 1 98.75 64 VAL B O 1
ATOM 1595 N N . VAL B 1 65 ? -8.609 -3.381 -10.438 1 98.94 65 VAL B N 1
ATOM 1596 C CA . VAL B 1 65 ? -8.227 -4.648 -9.812 1 98.94 65 VAL B CA 1
ATOM 1597 C C . VAL B 1 65 ? -9.43 -5.594 -9.797 1 98.94 65 VAL B C 1
ATOM 1599 O O . VAL B 1 65 ? -9.32 -6.75 -10.203 1 98.94 65 VAL B O 1
ATOM 1602 N N . ALA B 1 66 ? -10.539 -5.074 -9.352 1 98.88 66 ALA B N 1
ATOM 1603 C CA . ALA B 1 66 ? -11.75 -5.887 -9.266 1 98.88 66 ALA B CA 1
ATOM 1604 C C . ALA B 1 66 ? -12.172 -6.383 -10.641 1 98.88 66 ALA B C 1
ATOM 1606 O O . ALA B 1 66 ? -12.578 -7.535 -10.797 1 98.88 66 ALA B O 1
ATOM 1607 N N . LEU B 1 67 ? -12.102 -5.555 -11.617 1 98.81 67 LEU B N 1
ATOM 1608 C CA . LEU B 1 67 ? -12.461 -5.941 -12.977 1 98.81 67 LEU B CA 1
ATOM 1609 C C . LEU B 1 67 ? -11.523 -7.02 -13.5 1 98.81 67 LEU B C 1
ATOM 1611 O O . LEU B 1 67 ? -11.945 -7.891 -14.266 1 98.81 67 LEU B O 1
ATOM 1615 N N . SER B 1 68 ? -10.266 -6.926 -13.164 1 98.81 68 SER B N 1
ATOM 1616 C CA . SER B 1 68 ? -9.32 -7.973 -13.547 1 98.81 68 SER B CA 1
ATOM 1617 C C . SER B 1 68 ? -9.742 -9.328 -12.977 1 98.81 68 SER B C 1
ATOM 1619 O O . SER B 1 68 ? -9.758 -10.328 -13.695 1 98.81 68 SER B O 1
ATOM 1621 N N . TYR B 1 69 ? -10.094 -9.344 -11.703 1 98.81 69 TYR B N 1
ATOM 1622 C CA . TYR B 1 69 ? -10.578 -10.578 -11.086 1 98.81 69 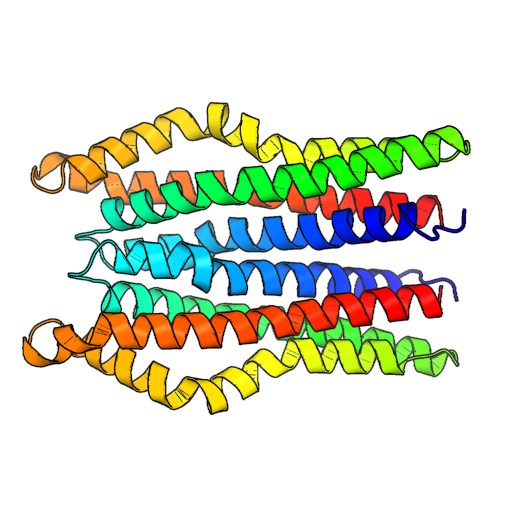TYR B CA 1
ATOM 1623 C C . TYR B 1 69 ? -11.859 -11.062 -11.766 1 98.81 69 TYR B C 1
ATOM 1625 O O . TYR B 1 69 ? -12.047 -12.266 -11.969 1 98.81 69 TYR B O 1
ATOM 1633 N N . ALA B 1 70 ? -12.734 -10.164 -12.023 1 98.81 70 ALA B N 1
ATOM 1634 C CA . ALA B 1 70 ? -13.984 -10.531 -12.68 1 98.81 70 ALA B CA 1
ATOM 1635 C C . ALA B 1 70 ? -13.734 -11.164 -14.039 1 98.81 70 ALA B C 1
ATOM 1637 O O . ALA B 1 70 ? -14.391 -12.133 -14.414 1 98.81 70 ALA B O 1
ATOM 1638 N N . TYR B 1 71 ? -12.844 -10.586 -14.773 1 98.62 71 TYR B N 1
ATOM 1639 C CA . TYR B 1 71 ? -12.477 -11.141 -16.062 1 98.62 71 TYR B CA 1
ATOM 1640 C C . TYR B 1 71 ? -11.93 -12.562 -15.914 1 98.62 71 TYR B C 1
ATOM 1642 O O . TYR B 1 71 ? -12.266 -13.445 -16.703 1 98.62 71 TYR B O 1
ATOM 1650 N N . VAL B 1 72 ? -11.086 -12.75 -14.945 1 98.19 72 VAL B N 1
ATOM 1651 C CA . VAL B 1 72 ? -10.531 -14.078 -14.711 1 98.19 72 VAL B CA 1
ATOM 1652 C C . VAL B 1 72 ? -11.664 -15.047 -14.359 1 98.19 72 VAL B C 1
ATOM 1654 O O . VAL B 1 72 ? -11.68 -16.188 -14.828 1 98.19 72 VAL B O 1
ATOM 1657 N N . ALA B 1 73 ? -12.508 -14.602 -13.5 1 98.31 73 ALA B N 1
ATOM 1658 C CA . ALA B 1 73 ? -13.641 -15.445 -13.141 1 98.31 73 ALA B CA 1
ATOM 1659 C C . ALA B 1 73 ? -14.414 -15.883 -14.375 1 98.31 73 ALA B C 1
ATOM 1661 O O . ALA B 1 73 ? -14.758 -17.062 -14.523 1 98.31 73 ALA B O 1
ATOM 1662 N N . TYR B 1 74 ? -14.672 -14.992 -15.211 1 97.81 74 TYR B N 1
ATOM 1663 C CA . TYR B 1 74 ? -15.383 -15.273 -16.453 1 97.81 74 TYR B CA 1
ATOM 1664 C C . TYR B 1 74 ? -14.602 -16.25 -17.312 1 97.81 74 TYR B C 1
ATOM 1666 O O . TYR B 1 74 ? -15.156 -17.234 -17.797 1 97.81 74 TYR B O 1
ATOM 1674 N N . SER B 1 75 ? -13.367 -16 -17.531 1 96.75 75 SER B N 1
ATOM 1675 C CA . SER B 1 75 ? -12.516 -16.828 -18.375 1 96.75 75 SER B CA 1
ATOM 1676 C C . SER B 1 75 ? -12.414 -18.25 -17.828 1 96.75 75 SER B C 1
ATOM 1678 O O . SER B 1 75 ? -12.469 -19.219 -18.609 1 96.75 75 SER B O 1
ATOM 1680 N N . VAL B 1 76 ? -12.258 -18.359 -16.594 1 96.69 76 VAL B N 1
ATOM 1681 C CA . VAL B 1 76 ? -12.125 -19.656 -15.945 1 96.69 76 VAL B CA 1
ATOM 1682 C C . VAL B 1 76 ? -13.453 -20.406 -16.016 1 96.69 76 VAL B C 1
ATOM 1684 O O . VAL B 1 76 ? -13.484 -21.609 -16.266 1 96.69 76 VAL B O 1
ATOM 1687 N N . SER B 1 77 ? -14.445 -19.719 -15.773 1 96.69 77 SER B N 1
ATOM 1688 C CA . SER B 1 77 ? -15.766 -20.328 -15.883 1 96.69 77 SER B CA 1
ATOM 1689 C C . SER B 1 77 ? -16.016 -20.875 -17.281 1 96.69 77 SER B C 1
ATOM 1691 O O . SER B 1 77 ? -16.531 -21.984 -17.438 1 96.69 77 SER B O 1
ATOM 1693 N N . ALA B 1 78 ? -15.664 -20.172 -18.25 1 95.56 78 ALA B N 1
ATOM 1694 C CA . ALA B 1 78 ? -15.852 -20.562 -19.641 1 95.56 78 ALA B CA 1
ATOM 1695 C C . ALA B 1 78 ? -15.062 -21.828 -19.969 1 95.56 78 ALA B C 1
ATOM 1697 O O . ALA B 1 78 ? -15.422 -22.578 -20.875 1 95.56 78 ALA B O 1
ATOM 1698 N N . ARG B 1 79 ? -14.07 -22.094 -19.25 1 93.88 79 ARG B N 1
ATOM 1699 C CA . ARG B 1 79 ? -13.211 -23.25 -19.5 1 93.88 79 ARG B CA 1
ATOM 1700 C C . ARG B 1 79 ? -13.531 -24.391 -18.531 1 93.88 79 ARG B C 1
ATOM 1702 O O . ARG B 1 79 ? -12.828 -25.406 -18.5 1 93.88 79 ARG B O 1
ATOM 1709 N N . GLY B 1 80 ? -14.547 -24.156 -17.688 1 94.38 80 GLY B N 1
ATOM 1710 C CA . GLY B 1 80 ? -15.023 -25.203 -16.812 1 94.38 80 GLY B CA 1
ATOM 1711 C C . GLY B 1 80 ? -14.273 -25.266 -15.492 1 94.38 80 GLY B C 1
ATOM 1712 O O . GLY B 1 80 ? -14.344 -26.266 -14.773 1 94.38 80 GLY B O 1
ATOM 1713 N N . GLY B 1 81 ? -13.562 -24.172 -15.258 1 95.19 81 GLY B N 1
ATOM 1714 C CA . GLY B 1 81 ? -12.805 -24.156 -14.023 1 95.19 81 GLY B CA 1
ATOM 1715 C C . GLY B 1 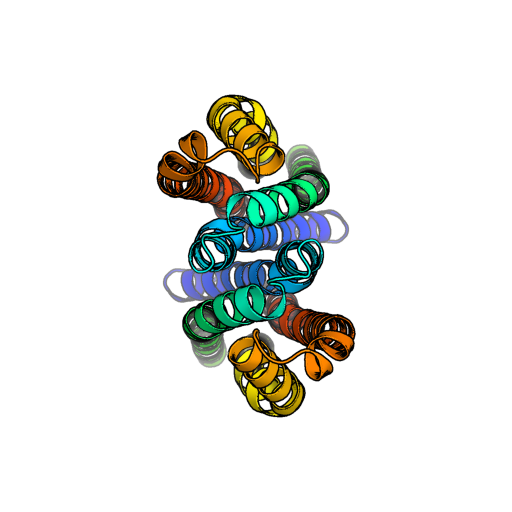81 ? -13.578 -23.578 -12.852 1 95.19 81 GLY B C 1
ATOM 1716 O O . GLY B 1 81 ? -14.766 -23.25 -12.984 1 95.19 81 GLY B O 1
ATOM 1717 N N . SER B 1 82 ? -12.875 -23.516 -11.672 1 96.56 82 SER B N 1
ATOM 1718 C CA . SER B 1 82 ? -13.469 -22.984 -10.453 1 96.56 82 SER B CA 1
ATOM 1719 C C . SER B 1 82 ? -13.359 -21.469 -10.398 1 96.56 82 SER B C 1
ATOM 1721 O O . SER B 1 82 ? -12.336 -20.938 -9.969 1 96.56 82 SER B O 1
ATOM 1723 N N . TRP B 1 83 ? -14.383 -20.812 -10.703 1 97.31 83 TRP B N 1
ATOM 1724 C CA . TRP B 1 83 ? -14.352 -19.375 -10.938 1 97.31 83 TRP B CA 1
ATOM 1725 C C . TRP B 1 83 ? -14.766 -18.609 -9.68 1 97.31 83 TRP B C 1
ATOM 1727 O O . TRP B 1 83 ? -14.492 -17.406 -9.555 1 97.31 83 TRP B O 1
ATOM 1737 N N . ALA B 1 84 ? -15.406 -19.203 -8.688 1 98.38 84 ALA B N 1
ATOM 1738 C CA . ALA B 1 84 ? -16.062 -18.547 -7.562 1 98.38 84 ALA B CA 1
ATOM 1739 C C . ALA B 1 84 ? -15.055 -17.781 -6.703 1 98.38 84 ALA B C 1
ATOM 1741 O O . ALA B 1 84 ? -15.375 -16.719 -6.168 1 98.38 84 ALA B O 1
ATOM 1742 N N . GLY B 1 85 ? -13.891 -18.344 -6.512 1 98.5 85 GLY B N 1
ATOM 1743 C CA . GLY B 1 85 ? -12.859 -17.672 -5.738 1 98.5 85 GLY B CA 1
ATOM 1744 C C . GLY B 1 85 ? -12.453 -16.328 -6.32 1 98.5 85 GLY B C 1
ATOM 1745 O O . GLY B 1 85 ? -12.219 -15.375 -5.578 1 98.5 85 GLY B O 1
ATOM 1746 N N . PHE B 1 86 ? -12.367 -16.25 -7.645 1 98.75 86 PHE B N 1
ATOM 1747 C CA . PHE B 1 86 ? -12.023 -15.008 -8.312 1 98.75 86 PHE B CA 1
ATOM 1748 C C . PHE B 1 86 ? -13.156 -13.992 -8.188 1 98.75 86 PHE B C 1
ATOM 1750 O O . PHE B 1 86 ? -12.914 -12.797 -8.016 1 98.75 86 PHE B O 1
ATOM 1757 N N . ALA B 1 87 ? -14.367 -14.453 -8.266 1 98.88 87 ALA B N 1
ATOM 1758 C CA . ALA B 1 87 ? -15.523 -13.578 -8.094 1 98.88 87 ALA B CA 1
ATOM 1759 C C . ALA B 1 87 ? -15.578 -13.008 -6.68 1 98.88 87 ALA B C 1
ATOM 1761 O O . ALA B 1 87 ? -15.859 -11.82 -6.488 1 98.88 87 ALA B O 1
ATOM 1762 N N . ALA B 1 88 ? -15.344 -13.828 -5.727 1 98.94 88 ALA B N 1
ATOM 1763 C CA . ALA B 1 88 ? -15.328 -13.383 -4.336 1 98.94 88 ALA B CA 1
ATOM 1764 C C . ALA B 1 88 ? -14.211 -12.367 -4.098 1 98.94 88 ALA B C 1
ATOM 1766 O O . ALA B 1 88 ? -14.398 -11.398 -3.361 1 98.94 88 ALA B O 1
ATOM 1767 N N . ALA B 1 89 ? -13.047 -12.648 -4.688 1 98.94 89 ALA B N 1
ATOM 1768 C CA . ALA B 1 89 ? -11.938 -11.703 -4.594 1 98.94 89 ALA B CA 1
ATOM 1769 C C . ALA B 1 89 ? -12.312 -10.352 -5.191 1 98.94 89 ALA B C 1
ATOM 1771 O O . ALA B 1 89 ? -12.047 -9.305 -4.594 1 98.94 89 ALA B O 1
ATOM 1772 N N . SER B 1 90 ? -12.914 -10.406 -6.324 1 98.94 90 SER B N 1
ATOM 1773 C CA . SER B 1 90 ? -13.383 -9.195 -6.984 1 98.94 90 SER B CA 1
ATOM 1774 C C . SER B 1 90 ? -14.328 -8.406 -6.086 1 98.94 90 SER B C 1
ATOM 1776 O O . SER B 1 90 ? -14.156 -7.199 -5.898 1 98.94 90 SER B O 1
ATOM 1778 N N . ALA B 1 91 ? -15.273 -9.086 -5.52 1 98.94 91 ALA B N 1
ATOM 1779 C CA . ALA B 1 91 ? -16.25 -8.445 -4.645 1 98.94 91 ALA B CA 1
ATOM 1780 C C . ALA B 1 91 ? -15.586 -7.859 -3.406 1 98.94 91 ALA B C 1
ATOM 1782 O O . ALA B 1 91 ? -15.953 -6.77 -2.957 1 98.94 91 ALA B O 1
ATOM 1783 N N . SER B 1 92 ? -14.672 -8.602 -2.896 1 98.94 92 SER B N 1
ATOM 1784 C CA . SER B 1 92 ? -13.969 -8.148 -1.704 1 98.94 92 SER B CA 1
ATOM 1785 C C . SER B 1 92 ? -13.219 -6.848 -1.971 1 98.94 92 SER B C 1
ATOM 1787 O O . SER B 1 92 ? -13.297 -5.906 -1.178 1 98.94 92 SER B O 1
ATOM 1789 N N . VAL B 1 93 ? -12.523 -6.754 -3.086 1 98.94 93 VAL B N 1
ATOM 1790 C CA . VAL B 1 93 ? -11.766 -5.555 -3.43 1 98.94 93 VAL B CA 1
ATOM 1791 C C . VAL B 1 93 ? -12.719 -4.383 -3.656 1 98.94 93 VAL B C 1
ATOM 1793 O O . VAL B 1 93 ? -12.492 -3.287 -3.139 1 98.94 93 VAL B O 1
ATOM 1796 N N . LEU 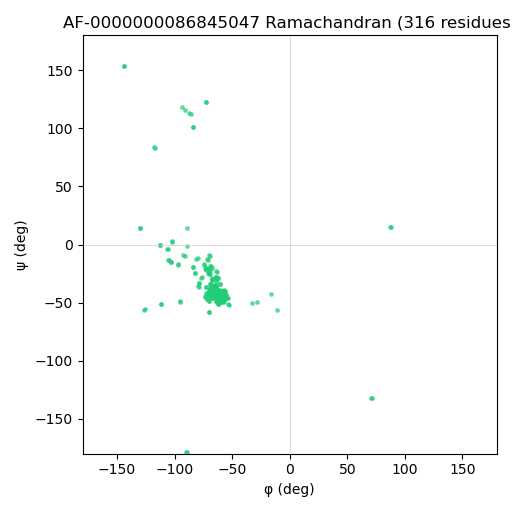B 1 94 ? -13.773 -4.594 -4.301 1 98.75 94 LEU B N 1
ATOM 1797 C CA . LEU B 1 94 ? -14.695 -3.529 -4.68 1 98.75 94 LEU B CA 1
ATOM 1798 C C . LEU B 1 94 ? -15.492 -3.047 -3.471 1 98.75 94 LEU B C 1
AT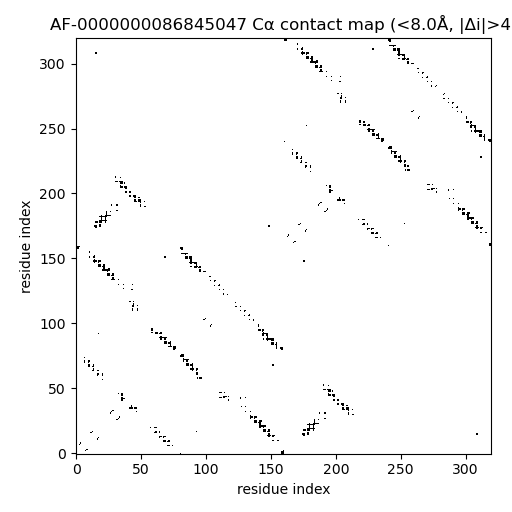OM 1800 O O . LEU B 1 94 ? -16.094 -1.965 -3.506 1 98.75 94 LEU B O 1
ATOM 1804 N N . SER B 1 95 ? -15.531 -3.812 -2.438 1 98.81 95 SER B N 1
ATOM 1805 C CA . SER B 1 95 ? -16.359 -3.51 -1.279 1 98.81 95 SER B CA 1
ATOM 1806 C C . SER B 1 95 ? -15.844 -2.295 -0.522 1 98.81 95 SER B C 1
ATOM 1808 O O . SER B 1 95 ? -16.531 -1.744 0.336 1 98.81 95 SER B O 1
ATOM 1810 N N . ILE B 1 96 ? -14.656 -1.835 -0.879 1 98.81 96 ILE B N 1
ATOM 1811 C CA . ILE B 1 96 ? -14.141 -0.662 -0.181 1 98.81 96 ILE B CA 1
ATOM 1812 C C . ILE B 1 96 ? -15.047 0.539 -0.455 1 98.81 96 ILE B C 1
ATOM 1814 O O . ILE B 1 96 ? -15.164 1.437 0.382 1 98.81 96 ILE B O 1
ATOM 1818 N N . ILE B 1 97 ? -15.68 0.546 -1.582 1 98.62 97 ILE B N 1
ATOM 1819 C CA . ILE B 1 97 ? -16.516 1.669 -2.008 1 98.62 97 ILE B CA 1
ATOM 1820 C C . ILE B 1 97 ? -17.766 1.736 -1.147 1 98.62 97 ILE B C 1
ATOM 1822 O O . ILE B 1 97 ? -17.984 2.717 -0.432 1 98.62 97 ILE B O 1
ATOM 1826 N N . PRO B 1 98 ? -18.562 0.656 -1.128 1 98.5 98 PRO B N 1
ATOM 1827 C CA . PRO B 1 98 ? -19.75 0.74 -0.264 1 98.5 98 PRO B CA 1
ATOM 1828 C C . PRO B 1 98 ? -19.391 0.791 1.22 1 98.5 98 PRO B C 1
ATOM 1830 O O . PRO B 1 98 ? -20.109 1.398 2.012 1 98.5 98 PRO B O 1
ATOM 1833 N N . PHE B 1 99 ? -18.297 0.181 1.643 1 98.75 99 PHE B N 1
ATOM 1834 C CA . PHE B 1 99 ? -17.844 0.289 3.025 1 98.75 99 PHE B CA 1
ATOM 1835 C C . PHE B 1 99 ? -17.672 1.749 3.426 1 98.75 99 PHE B C 1
ATOM 1837 O O . PHE B 1 99 ? -18.109 2.16 4.504 1 98.75 99 PHE B O 1
ATOM 1844 N N . THR B 1 100 ? -17.047 2.518 2.574 1 98.38 100 THR B N 1
ATOM 1845 C CA . THR B 1 100 ? -16.797 3.93 2.844 1 98.38 100 THR B CA 1
ATOM 1846 C C . THR B 1 100 ? -18.109 4.707 2.914 1 98.38 100 THR B C 1
ATOM 1848 O O . THR B 1 100 ? -18.312 5.496 3.836 1 98.38 100 THR B O 1
ATOM 1851 N N . LEU B 1 101 ? -19 4.477 2.006 1 97.69 101 LEU B N 1
ATOM 1852 C CA . LEU B 1 101 ? -20.234 5.238 1.864 1 97.69 101 LEU B CA 1
ATOM 1853 C C . LEU B 1 101 ? -21.219 4.891 2.977 1 97.69 101 LEU B C 1
ATOM 1855 O O . LEU B 1 101 ? -22.156 5.656 3.252 1 97.69 101 LEU B O 1
ATOM 1859 N N . THR B 1 102 ? -21.031 3.729 3.613 1 97.44 102 THR B N 1
ATOM 1860 C CA . THR B 1 102 ? -22 3.307 4.617 1 97.44 102 THR B CA 1
ATOM 1861 C C . THR B 1 102 ? -21.391 3.338 6.012 1 97.44 102 THR B C 1
ATOM 1863 O O . THR B 1 102 ? -21.828 4.102 6.875 1 97.44 102 THR B O 1
ATOM 1866 N N . CYS B 1 103 ? -20.266 2.746 6.207 1 97.75 103 CYS B N 1
ATOM 1867 C CA . CYS B 1 103 ? -19.688 2.586 7.535 1 97.75 103 CYS B CA 1
ATOM 1868 C C . CYS B 1 103 ? -18.938 3.846 7.961 1 97.75 103 CYS B C 1
ATOM 1870 O O . CYS B 1 103 ? -18.859 4.152 9.156 1 97.75 103 CYS B O 1
ATOM 1872 N N . MET B 1 104 ? -18.469 4.648 6.984 1 98.31 104 MET B N 1
ATOM 1873 C CA . MET B 1 104 ? -17.547 5.723 7.355 1 98.31 104 MET B CA 1
ATOM 1874 C C . MET B 1 104 ? -18.188 7.086 7.145 1 98.31 104 MET B C 1
ATOM 1876 O O . MET B 1 104 ? -17.594 8.117 7.469 1 98.31 104 MET B O 1
ATOM 1880 N N . SER B 1 105 ? -19.359 7.125 6.691 1 97.5 105 SER B N 1
ATOM 1881 C CA . SER B 1 105 ? -19.984 8.359 6.223 1 97.5 105 SER B CA 1
ATOM 1882 C C . SER B 1 105 ? -20.125 9.375 7.355 1 97.5 105 SER B C 1
ATOM 1884 O O . SER B 1 105 ? -19.797 10.547 7.191 1 97.5 105 SER B O 1
ATOM 1886 N N . SER B 1 106 ? -20.578 8.984 8.531 1 97.31 106 SER B N 1
ATOM 1887 C CA . SER B 1 106 ? -20.797 9.898 9.641 1 97.31 106 SER B CA 1
ATOM 1888 C C . SER B 1 106 ? -19.484 10.453 10.18 1 97.31 106 SER B C 1
ATOM 1890 O O . SER B 1 106 ? -19.375 11.656 10.438 1 97.31 106 SER B O 1
ATOM 1892 N N . THR B 1 107 ? -18.531 9.602 10.352 1 97.56 107 THR B N 1
ATOM 1893 C CA . THR B 1 107 ? -17.219 10.023 10.828 1 97.56 107 THR B CA 1
ATOM 1894 C C . THR B 1 107 ? -16.562 10.961 9.828 1 97.56 107 THR B C 1
ATOM 1896 O O . THR B 1 107 ? -15.984 11.984 10.211 1 97.56 107 THR B O 1
ATOM 1899 N N . ASN B 1 108 ? -16.641 10.633 8.555 1 97.81 108 ASN B N 1
ATOM 1900 C CA . ASN B 1 108 ? -16.094 11.5 7.516 1 97.81 108 ASN B CA 1
ATOM 1901 C C . ASN B 1 108 ? -16.734 12.883 7.539 1 97.81 108 ASN B C 1
ATOM 1903 O O . ASN B 1 108 ? -16.047 13.891 7.438 1 97.81 108 ASN B O 1
ATOM 1907 N N . ALA B 1 109 ? -18.016 12.945 7.684 1 96.62 109 ALA B N 1
ATOM 1908 C CA . ALA B 1 109 ? -18.734 14.211 7.723 1 96.62 109 ALA B CA 1
ATOM 1909 C C . ALA B 1 109 ? -18.281 15.062 8.914 1 96.62 109 ALA B C 1
ATOM 1911 O O . ALA B 1 109 ? -18.062 16.266 8.781 1 96.62 109 ALA B O 1
ATOM 1912 N N . ALA B 1 110 ? -18.125 14.438 10.039 1 95.81 110 ALA B N 1
ATOM 1913 C CA . ALA B 1 110 ? -17.703 15.148 11.242 1 95.81 110 ALA B CA 1
ATOM 1914 C C . ALA B 1 110 ? -16.297 15.703 11.086 1 95.81 110 ALA B C 1
ATOM 1916 O O . ALA B 1 110 ? -16.016 16.828 11.5 1 95.81 110 ALA B O 1
ATOM 1917 N N . LEU B 1 111 ? -15.469 14.992 10.469 1 96.5 111 LEU B N 1
ATOM 1918 C CA . LEU B 1 111 ? -14.086 15.422 10.281 1 96.5 111 LEU B CA 1
ATOM 1919 C C . LEU B 1 111 ? -14.008 16.547 9.25 1 96.5 111 LEU B C 1
ATOM 1921 O O . LEU B 1 111 ? -13.219 17.484 9.406 1 96.5 111 LEU B O 1
ATOM 1925 N N . HIS B 1 112 ? -14.828 16.469 8.242 1 96.06 112 HIS B N 1
ATOM 1926 C CA . HIS B 1 112 ? -14.852 17.547 7.258 1 96.06 112 HIS B CA 1
ATOM 1927 C C . HIS B 1 112 ? -15.352 18.844 7.875 1 96.06 112 HIS B C 1
ATOM 1929 O O . HIS B 1 112 ? -14.844 19.922 7.559 1 96.06 112 HIS B O 1
ATOM 1935 N N . LYS B 1 113 ? -16.297 18.703 8.727 1 93.94 113 LYS B N 1
ATOM 1936 C CA . LYS B 1 113 ? -16.781 19.891 9.438 1 93.94 113 LYS B CA 1
ATOM 1937 C C . LYS B 1 113 ? -15.68 20.484 10.312 1 93.94 113 LYS B C 1
ATOM 1939 O O . LYS B 1 113 ? -15.508 21.703 10.352 1 93.94 113 LYS B O 1
ATOM 1944 N N . ALA B 1 114 ? -14.961 19.609 10.945 1 92.38 114 ALA B N 1
ATOM 1945 C CA . ALA B 1 114 ? -13.852 20.062 11.781 1 92.38 114 ALA B CA 1
ATOM 1946 C C . ALA B 1 114 ? -12.773 20.734 10.945 1 92.38 114 ALA B C 1
ATOM 1948 O O . ALA B 1 114 ? -12.164 21.719 11.375 1 92.38 114 ALA B O 1
ATOM 1949 N N . ALA B 1 115 ? -12.508 20.281 9.844 1 93.62 115 ALA B N 1
ATOM 1950 C CA . ALA B 1 115 ? -11.477 20.828 8.961 1 93.62 115 ALA B CA 1
ATOM 1951 C C . ALA B 1 115 ? -11.875 22.188 8.43 1 93.62 115 ALA B C 1
ATOM 1953 O O . ALA B 1 115 ? -11.023 23.047 8.203 1 93.62 115 ALA B O 1
ATOM 1954 N N . ALA B 1 116 ? -13.094 22.359 8.227 1 91.31 116 ALA B N 1
ATOM 1955 C CA . ALA B 1 116 ? -13.609 23.625 7.691 1 91.31 116 ALA B CA 1
ATOM 1956 C C . ALA B 1 116 ? -13.656 24.703 8.773 1 91.31 116 ALA B C 1
ATOM 1958 O O . ALA B 1 116 ? -13.555 25.891 8.477 1 91.31 116 ALA B O 1
ATOM 1959 N N . SER B 1 117 ? -13.828 24.25 10.047 1 76.75 117 SER B N 1
ATOM 1960 C CA . SER B 1 117 ? -14.023 25.188 11.148 1 76.75 117 SER B CA 1
ATOM 1961 C C . SER B 1 117 ? -12.695 25.609 11.758 1 76.75 117 SER B C 1
ATOM 1963 O O . SER B 1 117 ? -12.664 26.391 12.711 1 76.75 117 SER B O 1
ATOM 1965 N N . ALA B 1 118 ? -11.438 25.172 11.383 1 59.06 118 ALA B N 1
ATOM 1966 C CA . ALA B 1 118 ? -10.188 25.469 12.078 1 59.06 118 ALA B CA 1
ATOM 1967 C C . ALA B 1 118 ? -10.359 26.641 13.039 1 59.06 118 ALA B C 1
ATOM 1969 O O . ALA B 1 118 ? -9.57 26.797 13.977 1 59.06 118 ALA B O 1
ATOM 1970 N N . SER B 1 119 ? -11.023 27.641 12.664 1 48.19 119 SER B N 1
ATOM 1971 C CA . SER B 1 119 ? -10.984 28.859 13.484 1 48.19 119 SER B CA 1
ATOM 1972 C C . SER B 1 119 ? -11.703 28.641 14.812 1 48.19 119 SER B C 1
ATOM 1974 O O . SER B 1 119 ? -11.359 29.266 15.82 1 48.19 119 SER B O 1
ATOM 1976 N N . ASP B 1 120 ? -12.898 27.984 14.828 1 50.22 120 ASP B N 1
ATOM 1977 C CA . ASP B 1 120 ? -13.664 28.156 16.062 1 50.22 120 ASP B CA 1
ATOM 1978 C C . ASP B 1 120 ? -13.367 27.016 17.047 1 50.22 120 ASP B C 1
ATOM 1980 O O . ASP B 1 120 ? -13.289 25.844 16.641 1 50.22 120 ASP B O 1
ATOM 1984 N N . ALA B 1 121 ? -12.812 27.125 18.312 1 53 121 ALA B N 1
ATOM 1985 C CA . ALA B 1 121 ? -12.281 26.531 19.531 1 53 121 ALA B CA 1
ATOM 1986 C C . ALA B 1 121 ? -12.984 25.203 19.859 1 53 121 ALA B C 1
ATOM 1988 O O . ALA B 1 121 ? -12.344 24.219 20.219 1 53 121 ALA B O 1
ATOM 1989 N N . PRO B 1 122 ? -14.297 25.125 19.875 1 50.66 122 PRO B N 1
ATOM 1990 C CA . PRO B 1 122 ? -14.984 24.031 20.562 1 50.66 122 PRO B CA 1
ATOM 1991 C C . PRO B 1 122 ? -14.805 22.688 19.859 1 50.66 122 PRO B C 1
ATOM 1993 O O . PRO B 1 122 ? -14.797 21.641 20.5 1 50.66 122 PRO B O 1
ATOM 1996 N N . HIS B 1 123 ? -14.555 22.547 18.562 1 55.91 123 HIS B N 1
ATOM 1997 C CA . HIS B 1 123 ? -14.578 21.328 17.781 1 55.91 123 HIS B CA 1
ATOM 1998 C C . HIS B 1 123 ? -13.211 20.656 17.75 1 55.91 123 HIS B C 1
ATOM 2000 O O . HIS B 1 123 ? -13.086 19.5 17.359 1 55.91 123 HIS B O 1
ATOM 2006 N N . ALA B 1 124 ? -12.273 21.344 18.219 1 62.62 124 ALA B N 1
ATOM 2007 C CA . ALA B 1 124 ? -10.883 20.906 18.25 1 62.62 124 ALA B CA 1
ATOM 2008 C C . ALA B 1 124 ? -10.688 19.766 19.25 1 62.62 124 ALA B C 1
ATOM 2010 O O . ALA B 1 124 ? -9.891 18.844 19.016 1 62.62 124 ALA B O 1
ATOM 2011 N N . ALA B 1 125 ? -11.734 19.719 20.297 1 71.31 125 ALA B N 1
ATOM 2012 C CA . ALA B 1 125 ? -11.547 18.734 21.359 1 71.31 125 ALA B CA 1
ATOM 2013 C C . ALA B 1 125 ? -11.969 17.344 20.906 1 71.31 125 ALA B C 1
ATOM 2015 O O . ALA B 1 125 ? -11.492 16.344 21.453 1 71.31 125 ALA B O 1
ATOM 2016 N N . SER B 1 126 ? -12.641 17.328 19.75 1 87.81 126 SER B N 1
ATOM 2017 C CA . SER B 1 126 ? -13.164 16.016 19.359 1 87.81 126 SER B CA 1
ATOM 2018 C C . SER B 1 126 ? -12.367 15.414 18.219 1 87.81 126 SER B C 1
ATOM 2020 O O . SER B 1 126 ? -12.508 14.227 17.906 1 87.81 126 SER B O 1
ATOM 2022 N N . VAL B 1 127 ? -11.445 16.109 17.703 1 92.62 127 VAL B N 1
ATOM 2023 C CA . VAL B 1 127 ? -10.781 15.719 16.469 1 92.62 127 VAL B CA 1
ATOM 2024 C C . VAL B 1 127 ? -9.906 14.492 16.719 1 92.62 127 VAL B C 1
ATOM 2026 O O . VAL B 1 127 ? -9.953 13.523 15.961 1 92.62 127 VAL B O 1
ATOM 2029 N N . PRO B 1 128 ? -9.234 14.422 17.828 1 93.06 128 PRO B N 1
ATOM 2030 C CA . PRO B 1 128 ? -8.406 13.234 18.062 1 93.06 128 PRO B CA 1
ATOM 2031 C C . PRO B 1 128 ? -9.227 11.953 18.125 1 93.06 128 PRO B C 1
ATOM 2033 O O . PRO B 1 128 ? -8.828 10.93 17.578 1 93.06 128 PRO B O 1
ATOM 2036 N N . ASP B 1 129 ? -10.32 12.055 18.734 1 95 129 ASP B N 1
ATOM 2037 C CA . ASP B 1 129 ? -11.172 10.883 18.844 1 95 129 ASP B CA 1
ATOM 2038 C C . ASP B 1 129 ? -11.75 10.508 17.484 1 95 129 ASP B C 1
ATOM 2040 O O . ASP B 1 129 ? -11.867 9.32 17.156 1 95 129 ASP B O 1
ATOM 2044 N N . LEU B 1 130 ? -12.188 11.43 16.75 1 96 130 LEU B N 1
ATOM 2045 C CA . LEU B 1 130 ? -12.727 11.195 15.422 1 96 130 LEU B CA 1
ATOM 2046 C C . LEU B 1 130 ? -11.672 10.578 14.508 1 96 130 LEU B C 1
ATOM 2048 O O . LEU B 1 130 ? -11.969 9.672 13.727 1 96 130 LEU B O 1
ATOM 2052 N N . ILE B 1 131 ? -10.492 11.102 14.648 1 96.88 131 ILE B N 1
ATOM 2053 C CA . ILE B 1 131 ? -9.383 10.609 13.844 1 96.88 131 ILE B CA 1
ATOM 2054 C C . ILE B 1 131 ? -9.094 9.156 14.211 1 96.88 131 ILE B C 1
ATOM 2056 O O . ILE B 1 131 ? -8.836 8.32 13.336 1 96.88 131 ILE B O 1
ATOM 2060 N N . ASP B 1 132 ? -9.117 8.828 15.43 1 97.5 132 ASP B N 1
ATOM 2061 C CA . ASP B 1 132 ? -8.891 7.453 15.859 1 97.5 132 ASP B CA 1
ATOM 2062 C C . ASP B 1 132 ? -9.992 6.531 15.336 1 97.5 132 ASP B C 1
ATOM 2064 O O . ASP B 1 132 ? -9.711 5.406 14.906 1 97.5 132 ASP B O 1
ATOM 2068 N N . THR B 1 133 ? -11.18 6.988 15.438 1 98 133 THR B N 1
ATOM 2069 C CA . THR B 1 133 ? -12.305 6.223 14.914 1 98 133 THR B CA 1
ATOM 2070 C C . THR B 1 133 ? -12.141 5.992 13.414 1 98 133 THR B C 1
ATOM 2072 O O . THR B 1 133 ? -12.305 4.867 12.93 1 98 133 THR B O 1
ATOM 2075 N N . TRP B 1 134 ? -11.852 7.023 12.711 1 98.38 134 TRP B N 1
ATOM 2076 C CA . TRP B 1 134 ? -11.625 6.918 11.273 1 98.38 134 TRP B CA 1
ATOM 2077 C C . TRP B 1 134 ? -10.516 5.922 10.969 1 98.38 134 TRP B C 1
ATOM 2079 O O . TRP B 1 134 ? -10.641 5.102 10.055 1 98.38 134 TRP B O 1
ATOM 2089 N N . SER B 1 135 ? -9.453 6.023 11.703 1 98.38 135 SER B N 1
ATOM 2090 C CA . SER B 1 135 ? -8.305 5.152 11.492 1 98.38 135 SER B CA 1
ATOM 2091 C C . SER B 1 135 ? -8.688 3.682 11.648 1 98.38 135 SER B C 1
ATOM 2093 O O . SER B 1 135 ? -8.242 2.836 10.867 1 98.38 135 SER B O 1
ATOM 2095 N N . ARG B 1 136 ? -9.484 3.363 12.617 1 98.44 136 ARG B N 1
ATOM 2096 C CA . ARG B 1 136 ? -9.922 1.989 12.828 1 98.44 136 ARG B CA 1
ATOM 2097 C C . ARG B 1 136 ? -10.82 1.516 11.688 1 98.44 136 ARG B C 1
ATOM 2099 O O . ARG B 1 136 ? -10.68 0.386 11.211 1 98.44 136 ARG B O 1
ATOM 2106 N N . MET B 1 137 ? -11.727 2.322 11.273 1 98.81 137 MET B N 1
ATOM 2107 C CA . MET B 1 137 ? -12.594 1.973 10.156 1 98.81 137 MET B CA 1
ATOM 2108 C C . MET B 1 137 ? -11.789 1.788 8.875 1 98.81 137 MET B C 1
ATOM 2110 O O . MET B 1 137 ? -12.023 0.841 8.125 1 98.81 137 MET B O 1
ATOM 2114 N N . ASN B 1 138 ? -10.891 2.723 8.688 1 98.88 138 ASN B N 1
ATOM 2115 C CA . ASN B 1 138 ? -10.062 2.635 7.492 1 98.88 138 ASN B CA 1
ATOM 2116 C C . ASN B 1 138 ? -9.172 1.395 7.516 1 98.88 138 ASN B C 1
ATOM 2118 O O . ASN B 1 138 ? -8.914 0.794 6.473 1 98.88 138 ASN B O 1
ATOM 2122 N N . LEU B 1 139 ? -8.711 1.038 8.68 1 98.69 139 LEU B N 1
ATOM 2123 C CA . LEU B 1 139 ? -7.93 -0.19 8.797 1 98.69 139 LEU B CA 1
ATOM 2124 C C . LEU B 1 139 ? -8.75 -1.399 8.367 1 98.69 139 LEU B C 1
ATOM 2126 O O . LEU B 1 139 ? -8.258 -2.26 7.637 1 98.69 139 LEU B O 1
ATOM 2130 N N . ALA B 1 140 ? -9.953 -1.487 8.836 1 98.75 140 ALA B N 1
ATOM 2131 C CA . ALA B 1 140 ? -10.852 -2.561 8.414 1 98.75 140 ALA B CA 1
ATOM 2132 C C . ALA B 1 140 ? -11.07 -2.535 6.902 1 98.75 140 ALA B C 1
ATOM 2134 O O . ALA B 1 140 ? -11.016 -3.576 6.246 1 98.75 140 ALA B O 1
ATOM 2135 N N . ARG B 1 141 ? -11.273 -1.37 6.414 1 98.75 141 ARG B N 1
ATOM 2136 C CA . ARG B 1 141 ? -11.445 -1.187 4.977 1 98.75 141 ARG B CA 1
ATOM 2137 C C . ARG B 1 141 ? -10.227 -1.678 4.207 1 98.75 141 ARG B C 1
ATOM 2139 O O . ARG B 1 141 ? -10.359 -2.307 3.156 1 98.75 141 ARG B O 1
ATOM 2146 N N . GLY B 1 142 ? -9.07 -1.397 4.703 1 98.75 142 GLY B N 1
ATOM 2147 C CA . GLY B 1 142 ? -7.828 -1.782 4.055 1 98.75 142 GLY B CA 1
ATOM 2148 C C . GLY B 1 142 ? -7.586 -3.279 4.066 1 98.75 142 GLY B C 1
ATOM 2149 O O . GLY B 1 142 ? -6.773 -3.789 3.289 1 98.75 142 GLY B O 1
ATOM 2150 N N . LEU B 1 143 ? -8.273 -3.977 4.938 1 98.81 143 LEU B N 1
ATOM 2151 C CA . LEU B 1 143 ? -8.117 -5.426 5.016 1 98.81 143 LEU B CA 1
ATOM 2152 C C . LEU B 1 143 ? -9 -6.121 3.98 1 98.81 143 LEU B C 1
ATOM 2154 O O . LEU B 1 143 ? -8.773 -7.289 3.654 1 98.81 143 LEU B O 1
ATOM 2158 N N . LEU B 1 144 ? -9.977 -5.438 3.494 1 98.94 144 LEU B N 1
ATOM 2159 C CA . LEU B 1 144 ? -10.875 -6.039 2.518 1 98.94 144 LEU B CA 1
ATOM 2160 C C . LEU B 1 144 ? -10.125 -6.43 1.25 1 98.94 144 LEU B C 1
ATOM 2162 O O . LEU B 1 144 ? -10.219 -7.574 0.798 1 98.94 144 LEU B O 1
ATOM 2166 N N . PRO B 1 145 ? -9.344 -5.504 0.646 1 98.94 145 PRO B N 1
ATOM 2167 C CA . PRO B 1 145 ? -8.57 -5.93 -0.523 1 98.94 145 PRO B CA 1
ATOM 2168 C C . PRO B 1 145 ? -7.559 -7.02 -0.195 1 98.94 145 PRO B C 1
ATOM 2170 O O . PRO B 1 145 ? -7.242 -7.852 -1.051 1 98.94 145 PRO B O 1
ATOM 2173 N N . LEU B 1 146 ? -7.059 -7.051 1.043 1 98.94 146 LEU B N 1
ATOM 2174 C CA . LEU B 1 146 ? -6.133 -8.109 1.43 1 98.94 146 LEU B CA 1
ATOM 2175 C C . LEU B 1 146 ? -6.832 -9.469 1.424 1 98.94 146 LEU B C 1
ATOM 2177 O O . LEU B 1 146 ? -6.25 -10.469 0.998 1 98.94 146 LEU B O 1
ATOM 2181 N N . VAL B 1 147 ? -8.031 -9.484 1.959 1 98.88 147 VAL B N 1
ATOM 2182 C CA . VAL B 1 147 ? -8.852 -10.688 1.847 1 98.88 147 VAL B CA 1
ATOM 2183 C C . VAL B 1 147 ? -9 -11.078 0.377 1 98.88 147 VAL B C 1
ATOM 2185 O O . VAL B 1 147 ? -8.883 -12.258 0.026 1 98.88 147 VAL B O 1
ATOM 2188 N N . GLY B 1 148 ? -9.242 -10.078 -0.467 1 98.94 148 GLY B N 1
ATOM 2189 C CA . GLY B 1 148 ? -9.297 -10.344 -1.896 1 98.94 148 GLY B CA 1
ATOM 2190 C C . GLY B 1 148 ? -8.023 -10.977 -2.432 1 98.94 148 GLY B C 1
ATOM 2191 O O . GLY B 1 148 ? -8.078 -11.859 -3.285 1 98.94 148 GLY B O 1
ATOM 2192 N N . THR B 1 149 ? -6.941 -10.523 -1.962 1 98.94 149 THR B N 1
ATOM 2193 C CA . THR B 1 149 ? -5.652 -11.07 -2.367 1 98.94 149 THR B CA 1
ATOM 2194 C C . THR B 1 149 ? -5.562 -12.555 -2.004 1 98.94 149 THR B C 1
ATOM 2196 O O . THR B 1 149 ? -5.156 -13.375 -2.826 1 98.94 149 THR B O 1
ATOM 2199 N N . ILE B 1 150 ? -5.91 -12.859 -0.8 1 98.5 150 ILE B N 1
ATOM 2200 C CA . ILE B 1 150 ? -5.832 -14.234 -0.304 1 98.5 150 ILE B CA 1
ATOM 2201 C C . ILE B 1 150 ? -6.781 -15.125 -1.098 1 98.5 150 ILE B C 1
ATOM 2203 O O . ILE B 1 150 ? -6.402 -16.219 -1.526 1 98.5 150 ILE B O 1
ATOM 2207 N N . LEU B 1 151 ? -7.969 -14.672 -1.342 1 98.75 151 LEU B N 1
ATOM 2208 C CA . LEU B 1 151 ? -8.938 -15.422 -2.129 1 98.75 151 LEU B CA 1
ATOM 2209 C C . LEU B 1 151 ? -8.453 -15.602 -3.562 1 98.75 151 LEU B C 1
ATOM 2211 O O . LEU B 1 151 ? -8.547 -16.703 -4.121 1 98.75 151 LEU B O 1
ATOM 2215 N N . GLY B 1 152 ? -8.016 -14.508 -4.145 1 98.5 152 GLY B N 1
ATOM 2216 C CA . GLY B 1 152 ? -7.516 -14.578 -5.508 1 98.5 152 GLY B CA 1
ATOM 2217 C C . GLY B 1 152 ? -6.34 -15.531 -5.664 1 98.5 152 GLY B C 1
ATOM 2218 O O . GLY B 1 152 ? -6.289 -16.312 -6.617 1 98.5 152 GLY B O 1
ATOM 2219 N N . PHE B 1 153 ? -5.43 -15.453 -4.734 1 97.75 153 PHE B N 1
ATOM 2220 C CA . PHE B 1 153 ? -4.27 -16.328 -4.781 1 97.75 153 PHE B CA 1
ATOM 2221 C C . PHE B 1 153 ? -4.684 -17.797 -4.594 1 97.75 153 PHE B C 1
ATOM 2223 O O . PHE B 1 153 ? -4.188 -18.672 -5.289 1 97.75 153 PHE B O 1
ATOM 2230 N N . SER B 1 154 ? -5.559 -18.078 -3.67 1 97.12 154 SER B N 1
ATOM 2231 C CA . SER B 1 154 ? -6.07 -19.422 -3.441 1 97.12 154 SER B CA 1
ATOM 2232 C C . SER B 1 154 ? -6.785 -19.953 -4.676 1 97.12 154 SER B C 1
ATOM 2234 O O . SER B 1 154 ? -6.602 -21.109 -5.051 1 97.12 154 SER B O 1
ATOM 2236 N N . ALA B 1 155 ? -7.586 -19.125 -5.254 1 97.81 155 ALA B N 1
ATOM 2237 C CA . ALA B 1 155 ? -8.289 -19.531 -6.465 1 97.81 155 ALA B CA 1
ATOM 2238 C C . ALA B 1 155 ? -7.309 -19.844 -7.598 1 97.81 155 ALA B C 1
ATOM 2240 O O . ALA B 1 155 ? -7.516 -20.766 -8.375 1 97.81 155 ALA B O 1
ATOM 2241 N N . PHE B 1 156 ? -6.297 -19.062 -7.676 1 97.19 156 PHE B N 1
ATOM 2242 C CA . PHE B 1 156 ? -5.258 -19.266 -8.68 1 97.19 156 PHE B CA 1
ATOM 2243 C C . PHE B 1 156 ? -4.598 -20.625 -8.508 1 97.19 156 PHE B C 1
ATOM 2245 O O . PHE B 1 156 ? -4.461 -21.375 -9.477 1 97.19 156 PHE B O 1
ATOM 2252 N N . LEU B 1 157 ? -4.316 -20.953 -7.285 1 94.31 157 LEU B N 1
ATOM 2253 C CA . LEU B 1 157 ? -3.67 -22.234 -6.996 1 94.31 157 LEU B CA 1
ATOM 2254 C C . LEU B 1 157 ? -4.613 -23.406 -7.281 1 94.31 157 LEU B C 1
ATOM 2256 O O . LEU B 1 157 ? -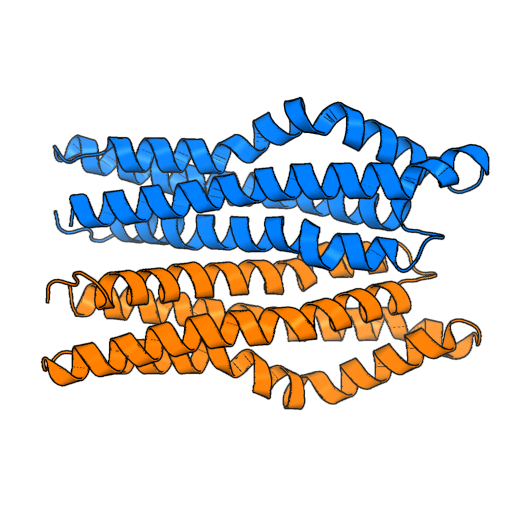4.184 -24.453 -7.766 1 94.31 157 LEU B O 1
ATOM 2260 N N . ASN B 1 158 ? -5.855 -23.188 -7.031 1 94.31 158 ASN B N 1
ATOM 2261 C CA . ASN B 1 158 ? -6.844 -24.234 -7.219 1 94.31 158 ASN B CA 1
ATOM 2262 C C . ASN B 1 158 ? -7.109 -24.5 -8.695 1 94.31 158 ASN B C 1
ATOM 2264 O O . ASN B 1 158 ? -7.625 -25.562 -9.062 1 94.31 158 ASN B O 1
ATOM 2268 N N . ASN B 1 159 ? -6.82 -23.594 -9.492 1 93.81 159 ASN B N 1
ATOM 2269 C CA . ASN B 1 159 ? -7.082 -23.75 -10.922 1 93.81 159 ASN B CA 1
ATOM 2270 C C . ASN B 1 159 ? -5.805 -24.062 -11.695 1 93.81 159 ASN B C 1
ATOM 2272 O O . ASN B 1 159 ? -5.855 -24.359 -12.891 1 93.81 159 ASN B O 1
ATOM 2276 N N . ALA B 1 160 ? -4.617 -23.812 -11 1 84 160 ALA B N 1
ATOM 2277 C CA . ALA B 1 160 ? -3.348 -24.031 -11.688 1 84 160 ALA B CA 1
ATOM 2278 C C . ALA B 1 160 ? -2.986 -25.516 -11.719 1 84 160 ALA B C 1
ATOM 2280 O O . ALA B 1 160 ? -3.373 -26.266 -10.828 1 84 160 ALA B O 1
#

InterPro domains:
  IPR013901 Anthrone oxygenase [PF08592] (47-151)